Protein AF-A0A9D7DI45-F1 (afdb_monomer_lite)

Radius of gyration: 19.35 Å; chains: 1; bounding box: 46×49×45 Å

pLDDT: mean 90.55, std 10.35, range [44.25, 98.44]

Sequence (216 aa):
MSKIDKTNYAKDGTPLPPEYADAMAAFRGFAKSTLSSSIVLSAGYNPRVYAYIAQFNDFLPDARGDLRKKVILKVSDMRSALIQGKILAKKGVWVSEYRIESGLNCGGHAFATDGILLGPILQEFHDKREAMAAELFDLCNKSLEQEGKHVLVGPPAIRITVQGGIGTAEEDRFLRTCYGMDGTGWGSPFLLVPEATNVDEQTWEQLTKAKPKTTT

Secondary structure (DSSP, 8-state):
-TT--PPPB-TTSPBPPGGGSHHHHHHHHHHHSS---EEEE-SS--HHHHHHHTT-GGGS--TTS--SSEEEEEESSHHHHHHHHHHHHTTT--EEEEEEE-TTTSSSSPPSS----HHHHHHHHHHHHHHHHHHHHHHHHHHHHHTT----SS-PPPEEEEESS--SHHHHHHHHHHH--SEEE--GGGGG-TTT----HHHHHHHHH--TTS--

Foldseek 3Di:
DQPQQDFDADPVRHTDDRCPRPNNVVVVVVLPDPAQEEDEDDPADDPVNLLSCLVRCLQAADQQQDHSYAYEYEDAAPVRVLVVLLSNLLSLGHHQEYEHEWCVFAPDDNDPDPTDDPVVRLQVCLVCVVVSQVVSQVSNQVNQVVVVHHHHDPRRHYAYEYEGNDDDPVVQVCSCPVRVHPYYDYDLVCLLPVVRDVDDPVRNVVSVVDDPVRRD

Structure (mmCIF, N/CA/C/O backbone):
data_AF-A0A9D7DI45-F1
#
_entry.id   AF-A0A9D7DI45-F1
#
loop_
_atom_site.group_PDB
_atom_site.id
_atom_site.type_symbol
_atom_site.label_atom_id
_atom_site.label_alt_id
_atom_site.label_comp_id
_atom_site.label_asym_id
_atom_site.label_entity_id
_atom_site.label_seq_id
_atom_site.pdbx_PDB_ins_code
_atom_site.Cartn_x
_atom_site.Cartn_y
_atom_site.Cartn_z
_atom_site.occupancy
_atom_site.B_iso_or_equiv
_atom_site.auth_seq_id
_atom_site.auth_comp_id
_atom_site.auth_asym_id
_atom_site.auth_atom_id
_atom_site.pdbx_PDB_model_num
ATOM 1 N N . MET A 1 1 ? 1.450 10.438 2.412 1.00 66.25 1 MET A N 1
ATOM 2 C CA . MET A 1 1 ? 2.584 9.896 3.195 1.00 66.25 1 MET A CA 1
ATOM 3 C C . MET A 1 1 ? 2.152 9.753 4.639 1.00 66.25 1 MET A C 1
ATOM 5 O O . MET A 1 1 ? 1.539 10.674 5.159 1.00 66.25 1 MET A O 1
ATOM 9 N N . SER A 1 2 ? 2.438 8.623 5.278 1.00 73.12 2 SER A N 1
ATOM 10 C CA . SER A 1 2 ? 1.975 8.336 6.643 1.00 73.12 2 SER A CA 1
ATOM 11 C C . SER A 1 2 ? 2.721 9.135 7.721 1.00 73.12 2 SER A C 1
ATOM 13 O O . SER A 1 2 ? 2.158 9.382 8.777 1.00 73.12 2 SER A O 1
ATOM 15 N N . LYS A 1 3 ? 3.968 9.555 7.472 1.00 74.94 3 LYS A N 1
ATOM 16 C CA . LYS A 1 3 ? 4.861 10.175 8.473 1.00 74.94 3 LYS A CA 1
ATOM 17 C C . LYS A 1 3 ? 4.684 11.686 8.691 1.00 74.94 3 LYS A C 1
ATOM 19 O O . LYS A 1 3 ? 5.456 12.274 9.442 1.00 74.94 3 LYS A O 1
ATOM 24 N N . ILE A 1 4 ? 3.697 12.327 8.062 1.00 75.19 4 ILE A N 1
ATOM 25 C CA . ILE A 1 4 ? 3.427 13.760 8.271 1.00 75.19 4 ILE A CA 1
ATOM 26 C C . ILE A 1 4 ? 2.617 13.924 9.566 1.00 75.19 4 ILE A C 1
ATOM 28 O O . ILE A 1 4 ? 1.394 14.047 9.543 1.00 75.19 4 ILE A O 1
ATOM 32 N N . ASP A 1 5 ? 3.313 13.848 10.700 1.00 75.81 5 ASP A N 1
ATOM 33 C CA . ASP A 1 5 ? 2.730 13.792 12.049 1.00 75.81 5 ASP A CA 1
ATOM 34 C C . ASP A 1 5 ? 3.147 14.993 12.914 1.00 75.81 5 ASP A C 1
ATOM 36 O O . ASP A 1 5 ? 3.467 14.874 14.097 1.00 75.81 5 ASP A O 1
ATOM 40 N N . LYS A 1 6 ? 3.205 16.175 12.293 1.00 85.06 6 LYS A N 1
ATOM 41 C CA . LYS A 1 6 ? 3.510 17.425 12.991 1.00 85.06 6 LYS A CA 1
ATOM 42 C C . LYS A 1 6 ? 2.358 17.789 13.935 1.00 85.06 6 LYS A C 1
ATOM 44 O O . LYS A 1 6 ? 1.191 17.725 13.552 1.00 85.06 6 LYS A O 1
ATOM 49 N N . THR A 1 7 ? 2.691 18.236 15.146 1.00 88.50 7 THR A N 1
ATOM 50 C CA . THR A 1 7 ? 1.720 18.863 16.052 1.00 88.50 7 THR A CA 1
ATOM 51 C C . THR A 1 7 ? 1.237 20.182 15.458 1.00 88.50 7 THR A C 1
ATOM 53 O O . THR A 1 7 ? 2.031 21.095 15.217 1.00 88.50 7 THR A O 1
ATOM 56 N N . ASN A 1 8 ? -0.070 20.278 15.239 1.00 91.50 8 ASN A N 1
ATOM 57 C CA . ASN A 1 8 ? -0.729 21.507 14.815 1.00 91.50 8 ASN A CA 1
ATOM 58 C C . ASN A 1 8 ? -1.224 22.288 16.038 1.00 91.50 8 ASN A C 1
ATOM 60 O O . ASN A 1 8 ? -1.444 21.709 17.099 1.00 91.50 8 ASN A O 1
ATOM 64 N N . TYR A 1 9 ? -1.381 23.603 15.898 1.00 94.19 9 TYR A N 1
ATOM 65 C CA . TYR A 1 9 ? -1.726 24.508 16.997 1.00 94.19 9 TYR A CA 1
ATOM 66 C C . TYR A 1 9 ? -2.955 25.345 16.639 1.00 94.19 9 TYR A C 1
ATOM 68 O O . TYR A 1 9 ? -3.155 25.703 15.476 1.00 94.19 9 TYR A O 1
ATOM 76 N N . ALA A 1 10 ? -3.784 25.647 17.635 1.00 93.25 10 ALA A N 1
ATOM 77 C CA . ALA A 1 10 ? -4.883 26.593 17.508 1.00 93.25 10 ALA A CA 1
ATOM 78 C C . ALA A 1 10 ? -4.357 28.034 17.373 1.00 93.25 10 ALA A C 1
ATOM 80 O O . ALA A 1 10 ? -3.175 28.310 17.581 1.00 93.25 10 ALA A O 1
ATOM 81 N N . LYS A 1 11 ? -5.248 28.977 17.033 1.00 93.94 11 LYS A N 1
ATOM 82 C CA . LYS A 1 11 ? -4.890 30.399 16.866 1.00 93.94 11 LYS A CA 1
ATOM 83 C C . LYS A 1 11 ? -4.282 31.025 18.127 1.00 93.94 11 LYS A C 1
ATOM 85 O O . LYS A 1 11 ? -3.521 31.976 18.013 1.00 93.94 11 LYS A O 1
ATOM 90 N N . ASP A 1 12 ? -4.627 30.499 19.296 1.00 95.50 12 ASP A N 1
ATOM 91 C CA . ASP A 1 12 ? -4.123 30.935 20.600 1.00 95.50 12 ASP A CA 1
ATOM 92 C C . ASP A 1 12 ? -2.800 30.257 21.008 1.00 95.50 12 ASP A C 1
ATOM 94 O O . ASP A 1 12 ? -2.279 30.528 22.085 1.00 95.50 12 ASP A O 1
ATOM 98 N N . GLY A 1 13 ? -2.240 29.387 20.158 1.00 94.00 13 GLY A N 1
ATOM 99 C CA . GLY A 1 13 ? -1.003 28.657 20.433 1.00 94.00 13 GLY A CA 1
ATOM 100 C C . GLY A 1 13 ? -1.185 27.357 21.221 1.00 94.00 13 GLY A C 1
ATOM 101 O O . GLY A 1 13 ? -0.190 26.708 21.541 1.00 94.00 13 GLY A O 1
ATOM 102 N N . THR A 1 14 ? -2.417 26.929 21.506 1.00 96.06 14 THR A N 1
ATOM 103 C CA . THR A 1 14 ? -2.681 25.646 22.176 1.00 96.06 14 THR A CA 1
ATOM 104 C C . THR A 1 14 ? -2.405 24.475 21.225 1.00 96.06 14 THR A C 1
ATOM 106 O O . THR A 1 14 ? -2.901 24.493 20.093 1.00 96.06 14 THR A O 1
ATOM 109 N N . PRO A 1 15 ? -1.643 23.439 21.632 1.00 94.25 15 PRO A N 1
ATOM 110 C CA . PRO A 1 15 ? -1.444 22.255 20.802 1.00 94.25 15 PRO A CA 1
ATOM 111 C C . PRO A 1 15 ? -2.776 21.536 20.576 1.00 94.25 15 PRO A C 1
ATOM 113 O O . PRO A 1 15 ? -3.507 21.232 21.520 1.00 94.25 15 PRO A O 1
ATOM 116 N N . LEU A 1 16 ? -3.090 21.256 19.314 1.00 93.06 16 LEU A N 1
ATOM 117 C CA . LEU A 1 16 ? -4.286 20.516 18.946 1.00 93.06 16 LEU A CA 1
ATOM 118 C C . LEU A 1 16 ? -4.114 19.019 19.238 1.00 93.06 16 LEU A C 1
ATOM 120 O O . LEU A 1 16 ? -2.993 18.497 19.209 1.00 93.06 16 LEU A O 1
ATOM 124 N N . PRO A 1 17 ? -5.229 18.303 19.463 1.00 91.00 17 PRO A N 1
ATOM 125 C CA . PRO A 1 17 ? -5.211 16.858 19.611 1.00 91.00 17 PRO A CA 1
ATOM 126 C C . PRO A 1 17 ? -4.552 16.115 18.425 1.00 91.00 17 PRO A C 1
ATOM 128 O O . PRO A 1 17 ? -4.539 16.622 17.298 1.00 91.00 17 PRO A O 1
ATOM 131 N N . PRO A 1 18 ? -4.046 14.886 18.652 1.00 87.19 18 PRO A N 1
ATOM 132 C CA . PRO A 1 18 ? -3.391 14.033 17.651 1.00 87.19 18 PRO A CA 1
ATOM 133 C C . PRO A 1 18 ? -4.087 13.950 16.289 1.00 87.19 18 PRO A C 1
ATOM 135 O O . PRO A 1 18 ? -3.443 13.926 15.243 1.00 87.19 18 PRO A O 1
ATOM 138 N N . GLU A 1 19 ? -5.414 13.891 16.288 1.00 87.25 19 GLU A N 1
ATOM 139 C CA . GLU A 1 19 ? -6.236 13.740 15.096 1.00 87.25 19 GLU A CA 1
ATOM 140 C C . GLU A 1 19 ? -6.212 14.969 14.172 1.00 87.25 19 GLU A C 1
ATOM 142 O O . GLU A 1 19 ? -6.661 14.883 13.026 1.00 87.25 19 GLU A O 1
ATOM 147 N N . TYR A 1 20 ? -5.687 16.104 14.634 1.00 91.12 20 TYR A N 1
ATOM 148 C CA . TYR A 1 20 ? -5.495 17.307 13.825 1.00 91.12 20 TYR A CA 1
ATOM 149 C C . TYR A 1 20 ? -4.129 17.368 13.142 1.00 91.12 20 TYR A C 1
ATOM 151 O O . TYR A 1 20 ? -3.913 18.295 12.366 1.00 91.12 20 TYR A O 1
ATOM 159 N N . ALA A 1 21 ? -3.231 16.404 13.373 1.00 90.88 21 ALA A N 1
ATOM 160 C CA . ALA A 1 21 ? -2.018 16.261 12.568 1.00 90.88 21 ALA A CA 1
ATOM 161 C C . ALA A 1 21 ? -2.374 15.975 11.098 1.00 90.88 21 ALA A C 1
ATOM 163 O O . ALA A 1 21 ? -3.363 15.292 10.816 1.00 90.88 21 ALA A O 1
ATOM 164 N N . ASP A 1 22 ? -1.568 16.461 10.154 1.00 90.06 22 ASP A N 1
ATOM 165 C CA . ASP A 1 22 ? -1.930 16.493 8.728 1.00 90.06 22 ASP A CA 1
ATOM 166 C C . ASP A 1 22 ? -2.270 15.109 8.155 1.00 90.06 22 ASP A C 1
ATOM 168 O O . ASP A 1 22 ? -3.294 14.947 7.488 1.00 90.06 22 ASP A O 1
ATOM 172 N N . ALA A 1 23 ? -1.464 14.080 8.455 1.00 89.94 23 ALA A N 1
ATOM 173 C CA . ALA A 1 23 ? -1.738 12.716 8.000 1.00 89.94 23 ALA A CA 1
ATOM 174 C C . ALA A 1 23 ? -3.068 12.172 8.554 1.00 89.94 23 ALA A C 1
ATOM 176 O O . ALA A 1 23 ? -3.821 11.512 7.836 1.00 89.94 23 ALA A O 1
ATOM 177 N N . MET A 1 24 ? -3.375 12.474 9.816 1.00 91.88 24 MET A N 1
ATOM 178 C CA . MET A 1 24 ? -4.590 12.024 10.500 1.00 91.88 24 MET A CA 1
ATOM 179 C C . MET A 1 24 ? -5.825 12.772 9.992 1.00 91.88 24 MET A C 1
ATOM 181 O O . MET A 1 24 ? -6.874 12.165 9.766 1.00 91.88 24 MET A O 1
ATOM 185 N N . ALA A 1 25 ? -5.699 14.080 9.764 1.00 92.44 25 ALA A N 1
ATOM 186 C CA . ALA A 1 25 ? -6.756 14.918 9.219 1.00 92.44 25 ALA A CA 1
ATOM 187 C C . ALA A 1 25 ? -7.101 14.524 7.776 1.00 92.44 25 ALA A C 1
ATOM 189 O O . ALA A 1 25 ? -8.278 14.322 7.464 1.00 92.44 25 ALA A O 1
ATOM 190 N N . ALA A 1 26 ? -6.090 14.327 6.923 1.00 92.31 26 ALA A N 1
ATOM 191 C CA . ALA A 1 26 ? -6.275 13.850 5.554 1.00 92.31 26 ALA A CA 1
ATOM 192 C C . ALA A 1 26 ? -6.919 12.455 5.523 1.00 92.31 26 ALA A C 1
ATOM 194 O O . ALA A 1 26 ? -7.892 12.235 4.795 1.00 92.31 26 ALA A O 1
ATOM 195 N N . PHE A 1 27 ? -6.438 11.530 6.364 1.00 94.56 27 PHE A N 1
ATOM 196 C CA . PHE A 1 27 ? -7.033 10.202 6.502 1.00 94.56 27 PHE A CA 1
ATOM 197 C C . PHE A 1 27 ? -8.507 10.279 6.921 1.00 94.56 27 PHE A C 1
ATOM 199 O O . PHE A 1 27 ? -9.353 9.657 6.283 1.00 94.56 27 PHE A O 1
ATOM 206 N N . ARG A 1 28 ? -8.841 11.079 7.943 1.00 95.25 28 ARG A N 1
ATOM 207 C CA . ARG A 1 28 ? -10.228 11.265 8.401 1.00 95.25 28 ARG A CA 1
ATOM 208 C C . ARG A 1 28 ? -11.126 11.801 7.289 1.00 95.25 28 ARG A C 1
ATOM 210 O O . ARG A 1 28 ? -12.263 11.348 7.179 1.00 95.25 28 ARG A O 1
ATOM 217 N N . GLY A 1 29 ? -10.639 12.746 6.484 1.00 95.81 29 GLY A N 1
ATOM 218 C CA . GLY A 1 29 ? -11.374 13.264 5.327 1.00 95.81 29 GLY A CA 1
ATOM 219 C C . GLY A 1 29 ? -11.756 12.148 4.352 1.00 95.81 29 GLY A C 1
ATOM 220 O O . GLY A 1 29 ? -12.925 12.008 3.995 1.00 95.81 29 GLY A O 1
ATOM 221 N N . PHE A 1 30 ? -10.800 11.285 3.997 1.00 96.69 30 PHE A N 1
ATOM 222 C CA . PHE A 1 30 ? -11.071 10.108 3.169 1.00 96.69 30 PHE A CA 1
ATOM 223 C C . PHE A 1 30 ? -12.020 9.111 3.853 1.00 96.69 30 PHE A C 1
ATOM 225 O O . PHE A 1 30 ? -12.980 8.648 3.228 1.00 96.69 30 PHE A O 1
ATOM 232 N N . ALA A 1 31 ? -11.785 8.808 5.131 1.00 96.38 31 ALA A N 1
ATOM 233 C CA . ALA A 1 31 ? -12.570 7.852 5.905 1.00 96.38 31 ALA A CA 1
ATOM 234 C C . ALA A 1 31 ? -14.044 8.267 6.021 1.00 96.38 31 ALA A C 1
ATOM 236 O O . ALA A 1 31 ? -14.922 7.423 5.898 1.00 96.38 31 ALA A O 1
ATOM 237 N N . LYS A 1 32 ? -14.319 9.568 6.185 1.00 96.44 32 LYS A N 1
ATOM 238 C CA . LYS A 1 32 ? -15.678 10.129 6.276 1.00 96.44 32 LYS A CA 1
ATOM 239 C C . LYS A 1 32 ? -16.320 10.455 4.922 1.00 96.44 32 LYS A C 1
ATOM 241 O O . LYS A 1 32 ? -17.477 10.862 4.886 1.00 96.44 32 LYS A O 1
ATOM 246 N N . SER A 1 33 ? -15.593 10.311 3.814 1.00 97.06 33 SER A N 1
ATOM 247 C CA . SER A 1 33 ? -16.154 10.539 2.476 1.00 97.06 33 SER A CA 1
ATOM 248 C C . SER A 1 33 ? -17.127 9.427 2.068 1.00 97.06 33 SER A C 1
ATOM 250 O O . SER A 1 33 ? -17.039 8.296 2.545 1.00 97.06 33 SER A O 1
ATOM 252 N N . THR A 1 34 ? -18.000 9.704 1.101 1.00 96.25 34 THR A N 1
ATOM 253 C CA . THR A 1 34 ? -18.963 8.724 0.569 1.00 96.25 34 THR A CA 1
ATOM 254 C C . THR A 1 34 ? -18.343 7.676 -0.363 1.00 96.25 34 THR A C 1
ATOM 256 O O . THR A 1 34 ? -19.008 6.692 -0.688 1.00 96.25 34 THR A O 1
ATOM 259 N N . LEU A 1 35 ? -17.075 7.851 -0.760 1.00 95.38 35 LEU A N 1
ATOM 260 C CA . LEU A 1 35 ? -16.366 6.990 -1.714 1.00 95.38 35 LEU A CA 1
ATOM 261 C C . LEU A 1 35 ? -16.303 5.528 -1.249 1.00 95.38 35 LEU A C 1
ATOM 263 O O . LEU A 1 35 ? -15.983 5.266 -0.095 1.00 95.38 35 LEU A O 1
ATOM 267 N N . SER A 1 36 ? -16.489 4.569 -2.151 1.00 96.75 36 SER A N 1
ATOM 268 C CA . SER A 1 36 ? -16.078 3.176 -1.928 1.00 96.75 36 SER A CA 1
ATOM 269 C C . SER A 1 36 ? -14.765 2.968 -2.673 1.00 96.75 36 SER A C 1
ATOM 271 O O . SER A 1 36 ? -14.761 2.841 -3.893 1.00 96.75 36 SER A O 1
ATOM 273 N N . SER A 1 37 ? -13.638 3.080 -1.974 1.00 96.62 37 SER A N 1
ATOM 274 C CA . SER A 1 37 ? -12.323 3.163 -2.618 1.00 96.62 37 SER A CA 1
ATOM 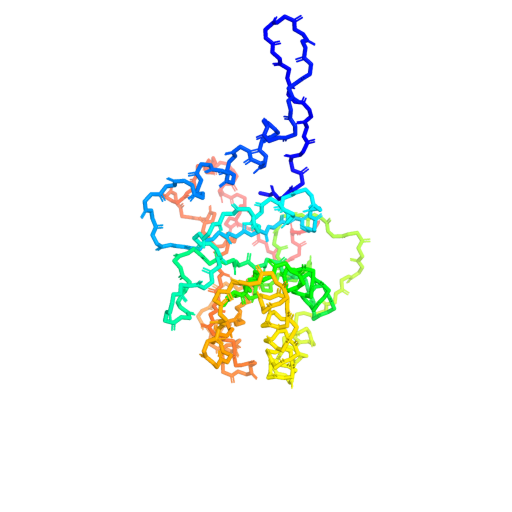275 C C . SER A 1 37 ? -11.200 2.732 -1.674 1.00 96.62 37 SER A C 1
ATOM 277 O O . SER A 1 37 ? -11.432 2.387 -0.513 1.00 96.62 37 SER A O 1
ATOM 279 N N . SER A 1 38 ? -9.974 2.768 -2.177 1.00 96.94 38 SER A N 1
ATOM 280 C CA . SER A 1 38 ? -8.769 2.402 -1.451 1.00 96.94 38 SER A CA 1
ATOM 281 C C . SER A 1 38 ? -7.944 3.622 -1.052 1.00 96.94 38 SER A C 1
ATOM 283 O O . SER A 1 38 ? -7.860 4.595 -1.799 1.00 96.94 38 SER A O 1
ATOM 285 N N . ILE A 1 39 ? -7.258 3.537 0.086 1.00 96.88 39 ILE A N 1
ATOM 286 C CA . ILE A 1 39 ? -6.221 4.491 0.488 1.00 96.88 39 ILE A CA 1
ATOM 287 C C . ILE A 1 39 ? -4.840 3.850 0.407 1.00 96.88 39 ILE A C 1
ATOM 289 O O . ILE A 1 39 ? -4.643 2.715 0.837 1.00 96.88 39 ILE A O 1
ATOM 293 N N . VAL A 1 40 ? -3.875 4.596 -0.129 1.00 96.31 40 VAL A N 1
ATOM 294 C CA . VAL A 1 40 ? -2.481 4.162 -0.235 1.00 96.31 40 VAL A CA 1
ATOM 295 C C . VAL A 1 40 ? -1.679 4.732 0.931 1.00 96.31 40 VAL A C 1
ATOM 297 O O . VAL A 1 40 ? -1.501 5.947 1.042 1.00 96.31 40 VAL A O 1
ATOM 300 N N . LEU A 1 41 ? -1.162 3.854 1.789 1.00 94.75 41 LEU A N 1
ATOM 301 C CA . LEU A 1 41 ? -0.248 4.214 2.870 1.00 94.75 41 LEU A CA 1
ATOM 302 C C . LEU A 1 41 ? 1.193 4.005 2.398 1.00 94.75 41 LEU A C 1
ATOM 304 O O . LEU A 1 41 ? 1.587 2.908 2.009 1.00 94.75 41 LEU A O 1
ATOM 308 N N . SER A 1 42 ? 1.973 5.082 2.417 1.00 89.69 42 SER A N 1
ATOM 309 C CA . SER A 1 42 ? 3.351 5.130 1.921 1.00 89.69 42 SER A CA 1
ATOM 310 C C . SER A 1 42 ? 4.281 5.843 2.898 1.00 89.69 42 SER A C 1
ATOM 312 O O . SER A 1 42 ? 3.812 6.510 3.822 1.00 89.69 42 SER A O 1
ATOM 314 N N . ALA A 1 43 ? 5.592 5.754 2.645 1.00 82.50 43 ALA A N 1
ATOM 315 C CA . ALA A 1 43 ? 6.664 6.300 3.485 1.00 82.50 43 ALA A CA 1
ATOM 316 C C . ALA A 1 43 ? 6.826 5.598 4.851 1.00 82.50 43 ALA A C 1
ATOM 318 O O . ALA A 1 43 ? 7.401 6.160 5.782 1.00 82.50 43 ALA A O 1
ATOM 319 N N . GLY A 1 44 ? 6.385 4.340 4.950 1.00 80.38 44 GLY A N 1
ATOM 320 C CA . GLY A 1 44 ? 6.594 3.464 6.103 1.00 80.38 44 GLY A CA 1
ATOM 321 C C . GLY A 1 44 ? 5.470 3.491 7.140 1.00 80.38 44 GLY A C 1
ATOM 322 O O . GLY A 1 44 ? 4.416 4.101 6.955 1.00 80.38 44 GLY A O 1
ATOM 323 N N . TYR A 1 45 ? 5.710 2.798 8.248 1.00 86.19 45 TYR A N 1
ATOM 324 C CA . TYR A 1 45 ? 4.755 2.638 9.340 1.00 86.19 45 TYR A CA 1
ATOM 325 C C . TYR A 1 45 ? 4.582 3.934 10.152 1.00 86.19 45 TYR A C 1
ATOM 327 O O . TYR A 1 45 ? 5.565 4.551 10.561 1.00 86.19 45 TYR A O 1
ATOM 335 N N . ASN A 1 46 ? 3.325 4.311 10.416 1.00 90.00 46 ASN A N 1
ATOM 336 C CA . ASN A 1 46 ? 2.954 5.311 11.421 1.00 90.00 46 ASN A CA 1
ATOM 337 C C . ASN A 1 46 ? 1.982 4.664 12.436 1.00 90.00 46 ASN A C 1
ATOM 339 O O . ASN A 1 46 ? 0.831 4.397 12.070 1.00 90.00 46 ASN A O 1
ATOM 343 N N . PRO A 1 47 ? 2.399 4.449 13.702 1.00 90.00 47 PRO A N 1
ATOM 344 C CA . PRO A 1 47 ? 1.560 3.837 14.733 1.00 90.00 47 PRO A CA 1
ATOM 345 C C . PRO A 1 47 ? 0.220 4.533 14.968 1.00 90.00 47 PRO A C 1
ATOM 347 O O . PRO A 1 47 ? -0.792 3.860 15.169 1.00 90.00 47 PRO A O 1
ATOM 350 N N . ARG A 1 48 ? 0.194 5.871 14.933 1.00 90.56 48 ARG A N 1
ATOM 351 C CA . ARG A 1 48 ? -1.009 6.665 15.215 1.00 90.56 48 ARG A CA 1
ATOM 352 C C . ARG A 1 48 ? -2.027 6.509 14.101 1.00 90.56 48 ARG A C 1
ATOM 354 O O . ARG A 1 48 ? -3.175 6.191 14.384 1.00 90.56 48 ARG A O 1
ATOM 361 N N . VAL A 1 49 ? -1.590 6.630 12.845 1.00 91.81 49 VAL A N 1
ATOM 362 C CA . VAL A 1 49 ? -2.460 6.412 11.678 1.00 91.81 49 VAL A CA 1
ATOM 363 C C . VAL A 1 49 ? -3.019 4.991 11.697 1.00 91.81 49 VAL A C 1
ATOM 365 O O . VAL A 1 49 ? -4.217 4.805 11.535 1.00 91.81 49 VAL A O 1
ATOM 368 N N . TYR A 1 50 ? -2.185 3.986 11.970 1.00 94.50 50 TYR A N 1
ATOM 369 C CA . TYR A 1 50 ? -2.620 2.586 11.985 1.00 94.50 50 TYR A CA 1
ATOM 370 C C . TYR A 1 50 ? -3.635 2.299 13.096 1.00 94.50 50 TYR A C 1
ATOM 372 O O . TYR A 1 50 ? -4.608 1.583 12.872 1.00 94.50 50 TYR A O 1
ATOM 380 N N . ALA A 1 51 ? -3.434 2.860 14.292 1.00 92.75 51 ALA A N 1
ATOM 381 C CA . ALA A 1 51 ? -4.417 2.776 15.368 1.00 92.75 51 ALA A CA 1
ATOM 382 C C . ALA A 1 51 ? -5.721 3.506 15.015 1.00 92.75 51 ALA A C 1
ATOM 384 O O . ALA A 1 51 ? -6.797 3.053 15.394 1.00 92.75 51 ALA A O 1
ATOM 385 N N . TYR A 1 52 ? -5.627 4.604 14.268 1.00 94.44 52 TYR A N 1
ATOM 386 C CA . TYR A 1 52 ? -6.773 5.416 13.890 1.00 94.44 52 TYR A CA 1
ATOM 387 C C . TYR A 1 52 ? -7.657 4.758 12.834 1.00 94.44 52 TYR A C 1
ATOM 389 O O . TYR A 1 52 ? -8.872 4.866 12.940 1.00 94.44 52 TYR A O 1
ATOM 397 N N . ILE A 1 53 ? -7.083 4.028 11.866 1.00 95.69 53 ILE A N 1
ATOM 398 C CA . ILE A 1 53 ? -7.851 3.315 10.824 1.00 95.69 53 ILE A CA 1
ATOM 399 C C . ILE A 1 53 ? -8.922 2.412 11.446 1.00 95.69 53 ILE A C 1
ATOM 401 O O . ILE A 1 53 ? -10.076 2.448 11.030 1.00 95.69 53 ILE A O 1
ATOM 405 N N . ALA A 1 54 ? -8.555 1.658 12.483 1.00 92.38 54 ALA A N 1
ATOM 406 C CA . ALA A 1 54 ? -9.435 0.692 13.139 1.00 92.38 54 ALA A CA 1
ATOM 407 C C . ALA A 1 54 ? -10.618 1.321 13.904 1.00 92.38 54 ALA A C 1
ATOM 409 O O . ALA A 1 54 ? -11.518 0.601 14.333 1.00 92.38 54 ALA A O 1
ATOM 410 N N . GLN A 1 55 ? -10.633 2.649 14.074 1.00 94.81 55 GLN A N 1
ATOM 411 C CA . GLN A 1 55 ? -11.751 3.383 14.677 1.00 94.81 55 GLN A CA 1
ATOM 412 C C . GLN A 1 55 ? -12.887 3.666 13.680 1.00 94.81 55 GLN A C 1
ATOM 414 O O . GLN A 1 55 ? -13.944 4.150 14.080 1.00 94.81 55 GLN A O 1
ATOM 419 N N . PHE A 1 56 ? -12.683 3.401 12.386 1.00 96.19 56 PHE A N 1
ATOM 420 C CA . PHE A 1 56 ? -13.665 3.663 11.337 1.00 96.19 56 PHE A CA 1
ATOM 421 C C . PHE A 1 56 ? -14.254 2.351 10.817 1.00 96.19 56 PHE A C 1
ATOM 423 O O . PHE A 1 56 ? -13.564 1.578 10.155 1.00 96.19 56 PHE A O 1
ATOM 430 N N . ASN A 1 57 ? -15.551 2.141 11.057 1.00 95.69 57 ASN A N 1
ATOM 431 C CA . ASN A 1 57 ? -16.254 0.907 10.682 1.00 95.69 57 ASN A CA 1
ATOM 432 C C . ASN A 1 57 ? -16.169 0.578 9.187 1.00 95.69 57 ASN A C 1
ATOM 434 O O . ASN A 1 57 ? -16.134 -0.588 8.830 1.00 95.69 57 ASN A O 1
ATOM 438 N N . ASP A 1 58 ? -16.065 1.585 8.320 1.00 96.50 58 ASP A N 1
ATOM 439 C CA . ASP A 1 58 ? -15.966 1.387 6.871 1.00 96.50 58 ASP A CA 1
ATOM 440 C C . ASP A 1 58 ? -14.671 0.665 6.419 1.00 96.50 58 ASP A C 1
ATOM 442 O O . ASP A 1 58 ? -14.586 0.240 5.265 1.00 96.50 58 ASP A O 1
ATOM 446 N N . PHE A 1 59 ? -13.662 0.540 7.295 1.00 97.31 59 PHE A N 1
ATOM 447 C CA . PHE A 1 59 ? -12.431 -0.239 7.070 1.00 97.31 59 PHE A CA 1
ATOM 448 C C . PHE A 1 59 ? -12.470 -1.643 7.688 1.00 97.31 59 PHE A C 1
ATOM 450 O O . PHE A 1 59 ? -11.492 -2.387 7.591 1.00 97.31 59 PHE A O 1
ATOM 457 N N . LEU A 1 60 ? -13.571 -1.982 8.349 1.00 97.00 60 LEU A N 1
ATOM 458 C CA . LEU A 1 60 ? -13.841 -3.284 8.939 1.00 97.00 60 LEU A CA 1
ATOM 459 C C . LEU A 1 60 ? -14.890 -3.990 8.066 1.00 97.00 60 LEU A C 1
ATOM 461 O O . LEU A 1 60 ? -15.638 -3.311 7.355 1.00 97.00 60 LEU A O 1
ATOM 465 N N . PRO A 1 61 ? -14.944 -5.330 8.068 1.00 96.56 61 PRO A N 1
ATOM 466 C CA . PRO A 1 61 ? -15.962 -6.040 7.306 1.00 96.56 61 PRO A CA 1
ATOM 467 C C . PRO A 1 61 ? -17.377 -5.704 7.790 1.00 96.56 61 PRO A C 1
ATOM 469 O O . PRO A 1 61 ? -17.623 -5.544 8.989 1.00 96.56 61 PRO A O 1
ATOM 472 N N . ASP A 1 62 ? -18.312 -5.622 6.846 1.00 94.69 62 ASP A N 1
ATOM 473 C CA . ASP A 1 62 ? -19.744 -5.568 7.136 1.00 94.69 62 ASP A CA 1
ATOM 474 C C . ASP A 1 62 ? -20.307 -6.970 7.459 1.00 94.69 62 ASP A C 1
ATOM 476 O O . ASP A 1 62 ? -19.581 -7.963 7.519 1.00 94.69 62 ASP A O 1
ATOM 480 N N . ALA A 1 63 ? -21.624 -7.074 7.657 1.00 93.50 63 ALA A N 1
ATOM 481 C CA . ALA A 1 63 ? -22.293 -8.343 7.960 1.00 93.50 63 ALA A CA 1
ATOM 482 C C . ALA A 1 63 ? -22.141 -9.428 6.871 1.00 93.50 63 ALA A C 1
ATOM 484 O O . ALA A 1 63 ? -22.434 -10.593 7.132 1.00 93.50 63 ALA A O 1
ATOM 485 N N . ARG A 1 64 ? -21.707 -9.063 5.659 1.00 91.25 64 ARG A N 1
ATOM 486 C CA . ARG A 1 64 ? -21.420 -9.982 4.547 1.00 91.25 64 ARG A CA 1
ATOM 487 C C . ARG A 1 64 ? -19.926 -10.285 4.412 1.00 91.25 64 ARG A C 1
ATOM 489 O O . ARG A 1 64 ? -19.554 -11.078 3.553 1.00 91.25 64 ARG A O 1
ATOM 496 N N . GLY A 1 65 ? -19.078 -9.682 5.246 1.00 89.88 65 GLY A N 1
ATOM 497 C CA . GLY A 1 65 ? -17.625 -9.777 5.140 1.00 89.88 65 GLY A CA 1
ATOM 498 C C . GLY A 1 65 ? -17.008 -8.772 4.162 1.00 89.88 65 GLY A C 1
ATOM 499 O O . GLY A 1 65 ? -15.810 -8.862 3.889 1.00 89.88 65 GLY A O 1
ATOM 500 N N . ASP A 1 66 ? -17.789 -7.824 3.630 1.00 91.56 66 ASP A N 1
ATOM 501 C CA . ASP A 1 66 ? -17.336 -6.891 2.597 1.00 91.56 66 ASP A CA 1
ATOM 502 C C . ASP A 1 66 ? -16.646 -5.655 3.189 1.00 91.56 66 ASP A C 1
ATOM 504 O O . ASP A 1 66 ? -17.041 -5.125 4.226 1.00 91.56 66 ASP A O 1
ATOM 508 N N . LEU A 1 67 ? -15.639 -5.141 2.474 1.00 94.31 67 LEU A N 1
ATOM 509 C CA . LEU A 1 67 ? -14.890 -3.935 2.845 1.00 94.31 67 LEU A CA 1
ATOM 510 C C . LEU A 1 67 ? -15.259 -2.762 1.938 1.00 94.31 67 LEU A C 1
ATOM 512 O O . LEU A 1 67 ? -14.933 -2.760 0.743 1.00 94.31 67 LEU A O 1
ATOM 516 N N . ARG A 1 68 ? -15.866 -1.720 2.514 1.00 96.00 68 ARG A N 1
ATOM 517 C CA . ARG A 1 68 ? -16.206 -0.488 1.785 1.00 96.00 68 ARG A CA 1
ATOM 518 C C . ARG A 1 68 ? -14.968 0.352 1.470 1.00 96.00 68 ARG A C 1
ATOM 520 O O . ARG A 1 68 ? -14.824 0.858 0.351 1.00 96.00 68 ARG A O 1
ATOM 527 N N . LYS A 1 69 ? -14.082 0.517 2.455 1.00 97.81 69 LYS A N 1
ATOM 528 C CA . LYS A 1 69 ? -12.800 1.217 2.331 1.00 97.81 69 LYS A CA 1
ATOM 529 C C . LYS A 1 69 ? -11.675 0.205 2.455 1.00 97.81 69 LYS A C 1
ATOM 531 O O . LYS A 1 69 ? -11.652 -0.609 3.371 1.00 97.81 69 LYS A O 1
ATOM 536 N N . LYS A 1 70 ? -10.727 0.268 1.528 1.00 97.75 70 LYS A N 1
ATOM 537 C CA . LYS A 1 70 ? -9.630 -0.701 1.432 1.00 97.75 70 LYS A CA 1
ATOM 538 C C . LYS A 1 70 ? -8.289 -0.042 1.729 1.00 97.75 70 LYS A C 1
ATOM 540 O O . LYS A 1 70 ? -8.090 1.139 1.446 1.00 97.75 70 LYS A O 1
ATOM 545 N N . VAL A 1 71 ? -7.353 -0.812 2.273 1.00 97.94 71 VAL A N 1
ATOM 546 C CA . VAL A 1 71 ? -5.980 -0.356 2.524 1.00 97.94 71 VAL A CA 1
ATOM 547 C C . VAL A 1 71 ? -5.038 -0.947 1.482 1.00 97.94 71 VAL A C 1
ATOM 549 O O . VAL A 1 71 ? -5.061 -2.152 1.229 1.00 97.94 71 VAL A O 1
ATOM 552 N N . ILE A 1 72 ? -4.200 -0.089 0.903 1.00 98.19 72 ILE A N 1
ATOM 553 C CA . ILE A 1 72 ? -3.066 -0.448 0.051 1.00 98.19 72 ILE A CA 1
ATOM 554 C C . ILE A 1 72 ? -1.794 -0.062 0.803 1.00 98.19 72 ILE A C 1
ATOM 556 O O . ILE A 1 72 ? -1.624 1.104 1.172 1.00 98.19 72 ILE A O 1
ATOM 560 N N . LEU A 1 73 ? -0.891 -1.015 1.014 1.00 97.12 73 LEU A N 1
ATOM 561 C CA . LEU A 1 73 ? 0.411 -0.756 1.623 1.00 97.12 73 LEU A CA 1
ATOM 562 C C . LEU A 1 73 ? 1.489 -0.667 0.551 1.00 97.12 73 LEU A C 1
ATOM 564 O O . LEU A 1 73 ? 1.705 -1.631 -0.181 1.00 97.12 73 LEU A O 1
ATOM 568 N N . LYS A 1 74 ? 2.204 0.463 0.491 1.00 95.00 74 LYS A N 1
ATOM 569 C CA . LYS A 1 74 ? 3.458 0.533 -0.268 1.00 95.00 74 LYS A CA 1
ATOM 570 C C . LYS A 1 74 ? 4.589 -0.056 0.564 1.00 95.00 74 LYS A C 1
ATOM 572 O O . LYS A 1 74 ? 4.815 0.383 1.695 1.00 95.00 74 LYS A O 1
ATOM 577 N N . VAL A 1 75 ? 5.277 -1.043 0.010 1.00 93.44 75 VAL A N 1
ATOM 578 C CA . VAL A 1 75 ? 6.259 -1.878 0.716 1.00 93.44 75 VAL A CA 1
ATOM 579 C C . VAL A 1 75 ? 7.505 -2.065 -0.136 1.00 93.44 75 VAL A C 1
ATOM 581 O O . VAL A 1 75 ? 7.422 -2.034 -1.359 1.00 93.44 75 VAL A O 1
ATOM 584 N N . SER A 1 76 ? 8.654 -2.256 0.507 1.00 90.88 76 SER A N 1
ATOM 585 C CA . SER A 1 76 ? 9.929 -2.480 -0.186 1.00 90.88 76 SER A CA 1
ATOM 586 C C . SER A 1 76 ? 10.250 -3.958 -0.381 1.00 90.88 76 SER A C 1
ATOM 588 O O . SER A 1 76 ? 10.990 -4.311 -1.289 1.00 90.88 76 SER A O 1
ATOM 590 N N . ASP A 1 77 ? 9.718 -4.820 0.485 1.00 92.12 77 ASP A N 1
ATOM 591 C CA . ASP A 1 77 ? 10.085 -6.231 0.581 1.00 92.12 77 ASP A CA 1
ATOM 592 C C . ASP A 1 77 ? 9.016 -7.033 1.348 1.00 92.12 77 ASP A C 1
ATOM 594 O O . ASP A 1 77 ? 8.108 -6.472 1.974 1.00 92.12 77 ASP A O 1
ATOM 598 N N . MET A 1 78 ? 9.135 -8.363 1.319 1.00 93.88 78 MET A N 1
ATOM 599 C CA . MET A 1 78 ? 8.212 -9.274 2.003 1.00 93.88 78 MET A CA 1
ATOM 600 C C . MET A 1 78 ? 8.192 -9.056 3.521 1.00 93.88 78 MET A C 1
ATOM 602 O O . MET A 1 78 ? 7.143 -9.126 4.161 1.00 93.88 78 MET A O 1
ATOM 606 N N . ARG A 1 79 ? 9.346 -8.757 4.127 1.00 93.00 79 ARG A N 1
ATOM 607 C CA . ARG A 1 79 ? 9.454 -8.567 5.579 1.00 93.00 79 ARG A CA 1
ATOM 608 C C . ARG A 1 79 ? 8.630 -7.364 6.043 1.00 93.00 79 ARG A C 1
ATOM 610 O O . ARG A 1 79 ? 7.862 -7.473 6.998 1.00 93.00 79 ARG A O 1
ATOM 617 N N . SER A 1 80 ? 8.788 -6.221 5.385 1.00 92.31 80 SER A N 1
ATOM 618 C CA . SER A 1 80 ? 8.063 -4.981 5.673 1.00 92.31 80 SER A CA 1
ATOM 619 C C . SER A 1 80 ? 6.569 -5.116 5.386 1.00 92.31 80 SER A C 1
ATOM 621 O O . SER A 1 80 ? 5.767 -4.566 6.148 1.00 92.31 80 SER A O 1
ATOM 623 N N . ALA A 1 81 ? 6.189 -5.880 4.357 1.00 96.00 81 ALA A N 1
ATOM 624 C CA . ALA A 1 81 ? 4.802 -6.242 4.087 1.00 96.00 81 ALA A CA 1
ATOM 625 C C . ALA A 1 81 ? 4.197 -7.068 5.219 1.00 96.00 81 ALA A C 1
ATOM 627 O O . ALA A 1 81 ? 3.189 -6.659 5.794 1.00 96.00 81 ALA A O 1
ATOM 628 N N . LEU A 1 82 ? 4.843 -8.167 5.608 1.00 97.38 82 LEU A N 1
ATOM 629 C CA . LEU A 1 82 ? 4.318 -9.067 6.627 1.00 97.38 82 LEU A CA 1
ATOM 630 C C . LEU A 1 82 ? 4.227 -8.395 8.003 1.00 97.38 82 LEU A C 1
ATOM 632 O O . LEU A 1 82 ? 3.234 -8.561 8.708 1.00 97.38 82 LEU A O 1
ATOM 636 N N . ILE A 1 83 ? 5.229 -7.596 8.387 1.00 96.94 83 ILE A N 1
ATOM 637 C CA . ILE A 1 83 ? 5.210 -6.855 9.658 1.00 96.94 83 ILE A CA 1
ATOM 638 C C . ILE A 1 83 ? 4.037 -5.869 9.690 1.00 96.94 83 ILE A C 1
ATOM 640 O O . ILE A 1 83 ? 3.256 -5.881 10.642 1.00 96.94 83 ILE A O 1
ATOM 644 N N . GLN A 1 84 ? 3.890 -5.025 8.666 1.00 97.44 84 GLN A N 1
ATOM 645 C CA . GLN A 1 84 ? 2.821 -4.021 8.633 1.00 97.44 84 GLN A CA 1
ATOM 646 C C . GLN A 1 84 ? 1.438 -4.663 8.483 1.00 97.44 84 GLN A C 1
ATOM 648 O O . GLN A 1 84 ? 0.502 -4.250 9.171 1.00 97.44 84 GLN A O 1
ATOM 653 N N . GLY A 1 85 ? 1.327 -5.712 7.665 1.00 97.81 85 GLY A N 1
ATOM 654 C CA . GLY A 1 85 ? 0.123 -6.526 7.530 1.00 97.81 85 GLY A CA 1
ATOM 655 C C . GLY A 1 85 ? -0.322 -7.094 8.874 1.00 97.81 85 GLY A C 1
ATOM 656 O O . GLY A 1 85 ? -1.471 -6.908 9.262 1.00 97.81 85 GLY A O 1
ATOM 657 N N . LYS A 1 86 ? 0.596 -7.684 9.653 1.00 98.31 86 LYS A N 1
ATOM 658 C CA . LYS A 1 86 ? 0.294 -8.213 10.995 1.00 98.31 86 LYS A CA 1
ATOM 659 C C . LYS A 1 86 ? -0.163 -7.133 11.971 1.00 98.31 86 LYS A C 1
ATOM 661 O O . LYS A 1 86 ? -1.023 -7.401 12.807 1.00 98.31 86 LYS A O 1
ATOM 666 N N . ILE A 1 87 ? 0.403 -5.927 11.896 1.00 97.81 87 ILE A N 1
ATOM 667 C CA . ILE A 1 87 ? -0.008 -4.807 12.757 1.00 97.81 87 ILE A CA 1
ATOM 668 C C . ILE A 1 87 ? -1.457 -4.399 12.462 1.00 97.81 87 ILE A C 1
ATOM 670 O O . ILE A 1 87 ? -2.202 -4.141 13.405 1.00 97.81 87 ILE A O 1
ATOM 674 N N . LEU A 1 88 ? -1.856 -4.336 11.188 1.00 98.00 88 LEU A N 1
ATOM 675 C CA . LEU A 1 88 ? -3.228 -3.996 10.794 1.00 98.00 88 LEU A CA 1
ATOM 676 C C . LEU A 1 88 ? -4.209 -5.145 11.050 1.00 98.00 88 LEU A C 1
ATOM 678 O O . LEU A 1 88 ? -5.286 -4.907 11.594 1.00 98.00 88 LEU A O 1
ATOM 682 N N . ALA A 1 89 ? -3.810 -6.387 10.770 1.00 98.06 89 ALA A N 1
ATOM 683 C CA . ALA A 1 89 ? -4.618 -7.572 11.045 1.00 98.06 89 ALA A CA 1
ATOM 684 C C . ALA A 1 89 ? -4.966 -7.681 12.541 1.00 98.06 89 ALA A C 1
ATOM 686 O O . ALA A 1 89 ? -6.127 -7.862 12.884 1.00 98.06 89 ALA A O 1
ATOM 687 N N . LYS A 1 90 ? -4.009 -7.418 13.445 1.00 98.06 90 LYS A N 1
ATOM 688 C CA . LYS A 1 90 ? -4.232 -7.324 14.909 1.00 98.06 90 LYS A CA 1
ATOM 689 C C . LYS A 1 90 ? -5.162 -6.187 15.360 1.00 98.06 90 LYS A C 1
ATOM 691 O O . LYS A 1 90 ? -5.301 -5.956 16.556 1.00 98.06 90 LYS A O 1
ATOM 696 N N . LYS A 1 91 ? -5.702 -5.412 14.424 1.00 97.31 91 LYS A N 1
ATOM 697 C CA . LYS A 1 91 ? -6.695 -4.358 14.656 1.00 97.31 91 LYS A CA 1
ATOM 698 C C . LYS A 1 91 ? -7.988 -4.614 13.876 1.00 97.31 91 LYS A C 1
ATOM 700 O O . LYS A 1 91 ? -8.802 -3.705 13.730 1.00 97.31 91 LYS A O 1
ATOM 705 N N . GLY A 1 92 ? -8.126 -5.803 13.288 1.00 97.12 92 GLY A N 1
ATOM 706 C CA . GLY A 1 92 ? -9.232 -6.164 12.407 1.00 97.12 92 GLY A CA 1
ATOM 707 C C . GLY A 1 92 ? -9.222 -5.473 11.039 1.00 97.12 92 GLY A C 1
ATOM 708 O O . GLY A 1 92 ? -10.230 -5.499 10.342 1.00 97.12 92 GLY A O 1
ATOM 709 N N . VAL A 1 93 ? -8.113 -4.841 10.639 1.00 97.75 93 VAL A N 1
ATOM 710 C CA . VAL A 1 93 ? -8.012 -4.121 9.361 1.00 97.75 93 VAL A CA 1
ATOM 711 C C . VAL A 1 93 ? -7.336 -5.000 8.313 1.00 97.75 93 VAL A C 1
ATOM 713 O O . VAL A 1 93 ? -6.181 -5.402 8.473 1.00 97.75 93 VAL A O 1
ATOM 716 N N . TRP A 1 94 ? -8.033 -5.239 7.203 1.00 97.88 94 TRP A N 1
ATOM 717 C CA . TRP A 1 94 ? -7.521 -6.020 6.079 1.00 97.88 94 TRP A CA 1
ATOM 718 C C . TRP A 1 94 ? -6.746 -5.163 5.071 1.00 97.88 94 TRP A C 1
ATOM 720 O O . TRP A 1 94 ? -7.212 -4.110 4.624 1.00 97.88 94 TRP A O 1
ATOM 730 N N . VAL A 1 95 ? -5.576 -5.645 4.646 1.00 98.12 95 VAL A N 1
ATOM 731 C CA . VAL A 1 95 ? -4.802 -5.037 3.555 1.00 98.12 95 VAL A CA 1
ATOM 732 C C . VAL A 1 95 ? -5.194 -5.707 2.246 1.00 98.12 95 VAL A C 1
ATOM 734 O O . VAL A 1 95 ? -4.940 -6.889 2.044 1.00 98.12 95 VAL A O 1
ATOM 737 N N . SER A 1 96 ? -5.810 -4.944 1.344 1.00 97.88 96 SER A N 1
ATOM 738 C CA . SER A 1 96 ? -6.306 -5.465 0.062 1.00 97.88 96 SER A CA 1
ATOM 739 C C . SER A 1 96 ? -5.242 -5.489 -1.035 1.00 97.88 96 SER A C 1
ATOM 741 O O . SER A 1 96 ? -5.402 -6.196 -2.027 1.00 97.88 96 SER A O 1
ATOM 743 N N . GLU A 1 97 ? -4.173 -4.703 -0.893 1.00 98.44 97 GLU A N 1
ATOM 744 C CA . GLU A 1 97 ? -3.079 -4.675 -1.862 1.00 98.44 97 GLU A CA 1
ATOM 745 C C . GLU A 1 97 ? -1.735 -4.371 -1.192 1.00 98.44 97 GLU A C 1
ATOM 747 O O . GLU A 1 97 ? -1.620 -3.427 -0.405 1.00 98.44 97 GLU A O 1
ATOM 752 N N . TYR A 1 98 ? -0.711 -5.132 -1.570 1.00 97.94 98 TYR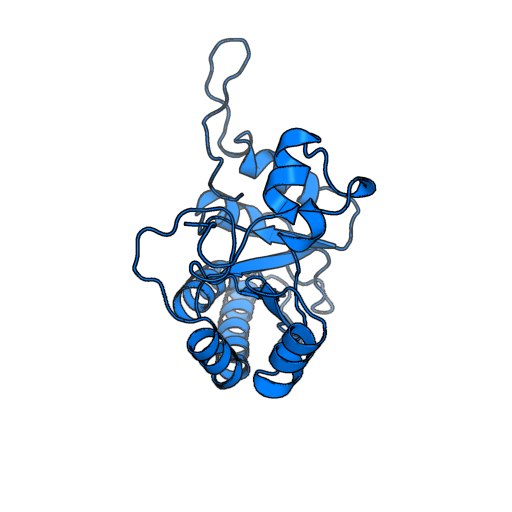 A N 1
ATOM 753 C CA . TYR A 1 98 ? 0.689 -4.812 -1.319 1.00 97.94 98 TYR A CA 1
ATOM 754 C C . TYR A 1 98 ? 1.310 -4.322 -2.620 1.00 97.94 98 TYR A C 1
ATOM 756 O O . TYR A 1 98 ? 1.387 -5.049 -3.608 1.00 97.94 98 TYR A O 1
ATOM 764 N N . ARG A 1 99 ? 1.725 -3.060 -2.610 1.00 97.06 99 ARG A N 1
ATOM 765 C CA . ARG A 1 99 ? 2.284 -2.355 -3.756 1.00 97.06 99 ARG A CA 1
ATOM 766 C C . ARG A 1 99 ? 3.783 -2.211 -3.568 1.00 97.06 99 ARG A C 1
ATOM 768 O O . ARG A 1 99 ? 4.243 -1.383 -2.783 1.00 97.06 99 ARG A O 1
ATOM 775 N N . ILE A 1 100 ? 4.523 -3.059 -4.255 1.00 94.94 100 ILE A N 1
ATOM 776 C CA . ILE A 1 100 ? 5.967 -3.180 -4.138 1.00 94.94 100 ILE A CA 1
ATOM 777 C C . ILE A 1 100 ? 6.627 -2.000 -4.846 1.00 94.94 100 ILE A C 1
ATOM 779 O O . ILE A 1 100 ? 6.331 -1.722 -6.007 1.00 94.94 100 ILE A O 1
ATOM 783 N N . GLU A 1 101 ? 7.537 -1.333 -4.147 1.00 88.00 101 GLU A N 1
ATOM 784 C CA . GLU A 1 101 ? 8.453 -0.341 -4.700 1.00 88.00 101 GLU A CA 1
ATOM 785 C C . GLU A 1 101 ? 9.875 -0.667 -4.263 1.00 88.00 101 GLU A C 1
ATOM 787 O O . GLU A 1 101 ? 10.199 -0.607 -3.076 1.00 88.00 101 GLU A O 1
ATOM 792 N N . SER A 1 102 ? 10.730 -1.009 -5.226 1.00 75.38 102 SER A N 1
ATOM 793 C CA . SER A 1 102 ? 12.151 -1.222 -4.954 1.00 75.38 102 SER A CA 1
ATOM 794 C C . SER A 1 102 ? 12.868 0.114 -4.869 1.00 75.38 102 SER A C 1
ATOM 796 O O . SER A 1 102 ? 12.774 0.948 -5.774 1.00 75.38 102 SER A O 1
ATOM 798 N N . GLY A 1 103 ? 13.672 0.273 -3.821 1.00 70.25 103 GLY A N 1
ATOM 799 C CA . GLY A 1 103 ? 14.472 1.473 -3.657 1.00 70.25 103 GLY A CA 1
ATOM 800 C C . GLY A 1 103 ? 15.575 1.677 -4.691 1.00 70.25 103 GLY A C 1
ATOM 801 O O . GLY A 1 103 ? 16.060 2.791 -4.838 1.00 70.25 103 GLY A O 1
ATOM 802 N N . LEU A 1 104 ? 15.930 0.630 -5.441 1.00 74.12 104 LEU A N 1
ATOM 803 C CA . LEU A 1 104 ? 16.904 0.711 -6.533 1.00 74.12 104 LEU A CA 1
ATOM 804 C C . LEU A 1 104 ? 16.271 1.029 -7.888 1.00 74.12 104 LEU A C 1
ATOM 806 O O . LEU A 1 104 ? 16.968 1.441 -8.809 1.00 74.12 104 LEU A O 1
ATOM 810 N N . ASN A 1 105 ? 14.968 0.787 -8.043 1.00 76.69 105 ASN A N 1
ATOM 811 C CA . ASN A 1 105 ? 14.292 0.841 -9.342 1.00 76.69 105 ASN A CA 1
ATOM 812 C C . ASN A 1 105 ? 13.297 2.006 -9.432 1.00 76.69 105 ASN A C 1
ATOM 814 O O . ASN A 1 105 ? 12.908 2.410 -10.528 1.00 76.69 105 ASN A O 1
ATOM 818 N N . CYS A 1 106 ? 12.858 2.546 -8.297 1.00 72.62 106 CYS A N 1
ATOM 819 C CA . CYS A 1 106 ? 11.973 3.701 -8.242 1.00 72.62 106 CYS A CA 1
ATOM 820 C C . CYS A 1 106 ? 12.777 5.006 -8.181 1.00 72.62 106 CYS A C 1
ATOM 822 O O . CYS A 1 106 ? 13.697 5.135 -7.382 1.00 72.62 106 CYS A O 1
ATOM 824 N N . GLY A 1 107 ? 12.370 6.010 -8.963 1.00 64.56 107 GLY A N 1
ATOM 825 C CA . GLY A 1 107 ? 12.792 7.390 -8.713 1.00 64.56 107 GLY A CA 1
ATOM 826 C C . GLY A 1 107 ? 12.140 7.954 -7.442 1.00 64.56 107 GLY A C 1
ATOM 827 O O . GLY A 1 107 ? 11.088 7.476 -7.009 1.00 64.56 107 GLY A O 1
ATOM 828 N N . GLY A 1 108 ? 12.733 8.997 -6.855 1.00 69.06 108 GLY A N 1
ATOM 829 C CA . GLY A 1 108 ? 12.182 9.695 -5.689 1.00 69.06 108 GLY A CA 1
ATOM 830 C C . GLY A 1 108 ? 13.032 9.531 -4.431 1.00 69.06 108 GLY A C 1
ATOM 831 O O . GLY A 1 108 ? 14.166 9.994 -4.404 1.00 69.06 108 GLY A O 1
ATOM 832 N N . HIS A 1 109 ? 12.460 8.957 -3.363 1.00 60.19 109 HIS A N 1
ATOM 833 C CA . HIS A 1 109 ? 13.132 8.856 -2.061 1.00 60.19 109 HIS A CA 1
ATOM 834 C C . HIS A 1 109 ? 14.516 8.205 -2.198 1.00 60.19 109 HIS A C 1
ATOM 836 O O . HIS A 1 109 ? 14.625 7.106 -2.725 1.00 60.19 109 HIS A O 1
ATOM 842 N N . ALA A 1 110 ? 15.556 8.861 -1.679 1.00 50.56 110 ALA A N 1
ATOM 843 C CA . ALA A 1 110 ? 16.882 8.267 -1.582 1.00 50.56 110 ALA A CA 1
ATOM 844 C C . ALA A 1 110 ? 16.862 7.150 -0.527 1.00 50.56 110 ALA A C 1
ATOM 846 O O . ALA A 1 110 ? 16.567 7.397 0.648 1.00 50.56 110 ALA A O 1
ATOM 847 N N . PHE A 1 111 ? 17.142 5.916 -0.939 1.00 56.88 111 PHE A N 1
ATOM 848 C CA . PHE A 1 111 ? 17.254 4.783 -0.025 1.00 56.88 111 PHE A CA 1
ATOM 849 C C . PHE A 1 111 ? 18.689 4.714 0.501 1.00 56.88 111 PHE A C 1
ATOM 851 O O . PHE A 1 111 ? 19.643 4.762 -0.264 1.00 56.88 111 PHE A O 1
ATOM 858 N N . ALA A 1 112 ? 18.844 4.641 1.823 1.00 44.25 112 ALA A N 1
ATOM 859 C CA . ALA A 1 112 ? 20.145 4.726 2.494 1.00 44.25 112 ALA A CA 1
ATOM 860 C C . ALA A 1 112 ? 20.971 3.421 2.453 1.00 44.25 112 ALA A C 1
ATOM 862 O O . ALA A 1 112 ? 22.021 3.349 3.085 1.00 44.25 112 ALA A O 1
ATOM 863 N N . THR A 1 113 ? 20.485 2.378 1.779 1.00 54.75 113 THR A N 1
ATOM 864 C CA . THR A 1 113 ? 21.134 1.063 1.693 1.00 54.75 113 THR A CA 1
ATOM 865 C C . THR A 1 113 ? 21.420 0.711 0.238 1.00 54.75 113 THR A C 1
ATOM 867 O O . THR A 1 113 ? 20.738 1.214 -0.652 1.00 54.75 113 THR A O 1
ATOM 870 N N . ASP A 1 114 ? 22.342 -0.232 0.004 1.00 61.12 114 ASP A N 1
ATOM 871 C CA . ASP A 1 114 ? 22.659 -0.799 -1.325 1.00 61.12 114 ASP A CA 1
ATOM 872 C C . ASP A 1 114 ? 21.452 -1.456 -2.027 1.00 61.12 114 ASP A C 1
ATOM 874 O O . ASP A 1 114 ? 21.564 -1.945 -3.149 1.00 61.12 114 ASP A O 1
ATOM 878 N N . GLY A 1 115 ? 20.290 -1.452 -1.362 1.00 66.88 115 GLY A N 1
ATOM 879 C CA . GLY A 1 115 ? 19.021 -1.962 -1.838 1.00 66.88 115 GLY A CA 1
ATOM 880 C C . GLY A 1 115 ? 19.032 -3.468 -2.076 1.00 66.88 115 GLY A C 1
ATOM 881 O O . GLY A 1 115 ? 20.025 -4.164 -1.890 1.00 66.88 115 GLY A O 1
ATOM 882 N N . ILE A 1 116 ? 17.877 -4.000 -2.456 1.00 75.12 116 ILE A N 1
ATOM 883 C CA . ILE A 1 116 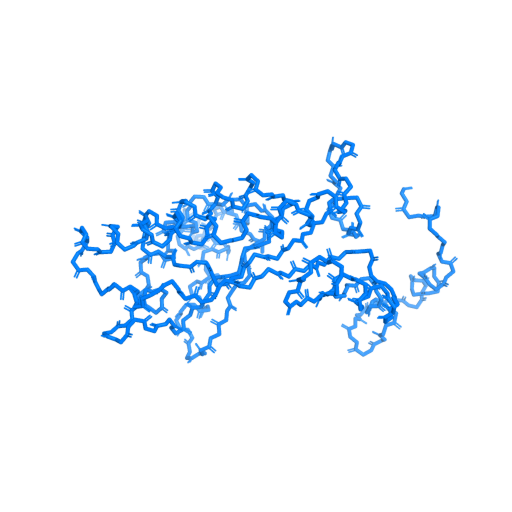? 17.735 -5.382 -2.914 1.00 75.12 116 ILE A CA 1
ATOM 884 C C . ILE A 1 116 ? 17.192 -5.289 -4.333 1.00 75.12 116 ILE A C 1
ATOM 886 O O . ILE A 1 116 ? 16.326 -4.459 -4.617 1.00 75.12 116 ILE A O 1
ATOM 890 N N . LEU A 1 117 ? 17.714 -6.120 -5.234 1.00 85.25 117 LEU A N 1
ATOM 891 C CA . LEU A 1 117 ? 17.220 -6.182 -6.604 1.00 85.25 117 LEU A CA 1
ATOM 892 C C . LEU A 1 117 ? 15.723 -6.518 -6.614 1.00 85.25 117 LEU A C 1
ATOM 894 O O . LEU A 1 117 ? 15.257 -7.369 -5.854 1.00 85.25 117 LEU A O 1
ATOM 898 N N . LEU A 1 118 ? 14.982 -5.885 -7.525 1.00 89.69 118 LEU A N 1
ATOM 899 C CA . LEU A 1 118 ? 13.539 -6.079 -7.640 1.00 89.69 118 LEU A CA 1
ATOM 900 C C . LEU A 1 118 ? 13.167 -7.551 -7.887 1.00 89.69 118 LEU A C 1
ATOM 902 O O . LEU A 1 118 ? 12.270 -8.059 -7.231 1.00 89.69 118 LEU A O 1
ATOM 906 N N . GLY A 1 119 ? 13.884 -8.258 -8.769 1.00 92.19 119 GLY A N 1
ATOM 907 C CA . GLY A 1 119 ? 13.583 -9.654 -9.123 1.00 92.19 119 GLY A CA 1
ATOM 908 C C . GLY A 1 119 ? 13.455 -10.602 -7.916 1.00 92.19 119 GLY A C 1
ATOM 909 O O . GLY A 1 119 ? 12.399 -11.209 -7.754 1.00 92.19 119 GLY A O 1
ATOM 910 N N . PRO A 1 120 ? 14.470 -10.708 -7.035 1.00 92.81 120 PRO A N 1
ATOM 911 C CA . PRO A 1 120 ? 14.380 -11.487 -5.797 1.00 92.81 120 PRO A CA 1
ATOM 912 C C . PRO A 1 120 ? 13.215 -11.098 -4.879 1.00 92.81 120 PRO A C 1
ATOM 914 O O . PRO A 1 120 ? 12.571 -11.981 -4.318 1.00 92.81 120 PRO A O 1
ATOM 917 N N . ILE A 1 121 ? 12.912 -9.799 -4.751 1.00 93.44 121 ILE A N 1
ATOM 918 C CA . ILE A 1 121 ? 11.757 -9.335 -3.968 1.00 93.44 121 ILE A CA 1
ATOM 919 C C . ILE A 1 121 ? 10.468 -9.896 -4.575 1.00 93.44 121 ILE A C 1
ATOM 921 O O . ILE A 1 121 ? 9.657 -10.489 -3.866 1.00 93.44 121 ILE A O 1
ATOM 925 N N . LEU A 1 122 ? 10.283 -9.734 -5.887 1.00 95.75 122 LEU A N 1
ATOM 926 C CA . LEU A 1 122 ? 9.081 -10.197 -6.580 1.00 95.75 122 LEU A CA 1
ATOM 927 C C . LEU A 1 122 ? 8.926 -11.716 -6.514 1.00 95.75 122 LEU A C 1
ATOM 929 O O . LEU A 1 122 ? 7.813 -12.191 -6.302 1.00 95.75 122 LEU A O 1
ATOM 933 N N . GLN A 1 123 ? 10.025 -12.463 -6.635 1.00 96.81 123 GLN A N 1
ATOM 934 C CA . GLN A 1 123 ? 10.013 -13.917 -6.494 1.00 96.81 123 GLN A CA 1
ATOM 935 C C . GLN A 1 123 ? 9.554 -14.338 -5.095 1.00 96.81 123 GLN A C 1
ATOM 937 O O . GLN A 1 123 ? 8.700 -15.206 -4.958 1.00 96.81 123 GLN A O 1
ATOM 942 N N . GLU A 1 124 ? 10.052 -13.680 -4.046 1.00 96.94 124 GLU A N 1
ATOM 943 C CA . GLU A 1 124 ? 9.625 -13.985 -2.682 1.00 96.94 124 GLU A CA 1
ATOM 944 C C . GLU A 1 124 ? 8.129 -13.701 -2.468 1.00 96.94 124 GLU A C 1
ATOM 946 O O . GLU A 1 124 ? 7.439 -14.483 -1.811 1.00 96.94 124 GLU A O 1
ATOM 951 N N . PHE A 1 125 ? 7.604 -12.612 -3.041 1.00 97.31 125 PHE A N 1
ATOM 952 C CA . PHE A 1 125 ? 6.165 -12.342 -3.028 1.00 97.31 125 PHE A CA 1
ATOM 953 C C . PHE A 1 125 ? 5.361 -13.382 -3.792 1.00 97.31 125 PHE A C 1
ATOM 955 O O . PHE A 1 125 ? 4.341 -13.834 -3.275 1.00 97.31 125 PHE A O 1
ATOM 962 N N . HIS A 1 126 ? 5.814 -13.773 -4.980 1.00 96.38 126 HIS A N 1
ATOM 963 C CA . HIS A 1 126 ? 5.185 -14.826 -5.763 1.00 96.38 126 HIS A CA 1
ATOM 964 C C . HIS A 1 126 ? 5.073 -16.125 -4.950 1.00 96.38 126 HIS A C 1
ATOM 966 O O . HIS A 1 126 ? 3.978 -16.663 -4.805 1.00 96.38 126 HIS A O 1
ATOM 972 N N . ASP A 1 127 ? 6.173 -16.564 -4.338 1.00 97.38 127 ASP A N 1
ATOM 973 C CA . ASP A 1 127 ? 6.246 -17.861 -3.659 1.00 97.38 127 ASP A CA 1
ATOM 974 C C . ASP A 1 127 ? 5.497 -17.881 -2.318 1.00 97.38 127 ASP A C 1
ATOM 976 O O . ASP A 1 127 ? 5.003 -18.924 -1.892 1.00 97.38 127 ASP A O 1
ATOM 980 N N . LYS A 1 128 ? 5.405 -16.737 -1.625 1.00 97.12 128 LYS A N 1
ATOM 981 C CA . LYS A 1 128 ? 4.835 -16.660 -0.267 1.00 97.12 128 LYS A CA 1
ATOM 982 C C . LYS A 1 128 ? 3.459 -16.001 -0.188 1.00 97.12 128 LYS A C 1
ATOM 984 O O . LYS A 1 128 ? 2.914 -15.916 0.915 1.00 97.12 128 LYS A O 1
ATOM 989 N N . ARG A 1 129 ? 2.872 -15.527 -1.296 1.00 95.50 129 ARG A N 1
ATOM 990 C CA . ARG A 1 129 ? 1.600 -14.771 -1.267 1.00 95.50 129 ARG A CA 1
ATOM 991 C C . ARG A 1 129 ? 0.456 -15.519 -0.583 1.00 95.50 129 ARG A C 1
ATOM 993 O O . ARG A 1 129 ? -0.285 -14.900 0.175 1.00 95.50 129 ARG A O 1
ATOM 1000 N N . GLU A 1 130 ? 0.326 -16.826 -0.811 1.00 95.81 130 GLU A N 1
ATOM 1001 C CA . GLU A 1 130 ? -0.746 -17.640 -0.219 1.00 95.81 130 GLU A CA 1
ATOM 1002 C C . GLU A 1 130 ? -0.549 -17.819 1.287 1.00 95.81 130 GLU A C 1
ATOM 1004 O O . GLU A 1 130 ? -1.466 -17.570 2.067 1.00 95.81 130 GLU A O 1
ATOM 1009 N N . ALA A 1 131 ? 0.675 -18.156 1.707 1.00 96.81 131 ALA A N 1
ATOM 1010 C CA . ALA A 1 131 ? 1.026 -18.288 3.118 1.00 96.81 131 ALA A CA 1
ATOM 1011 C C . ALA A 1 131 ? 0.839 -16.963 3.877 1.00 96.81 131 ALA A C 1
ATOM 1013 O O . ALA A 1 131 ? 0.288 -16.951 4.977 1.00 96.81 131 ALA A O 1
ATOM 1014 N N . MET A 1 132 ? 1.238 -15.838 3.270 1.00 97.25 132 MET A N 1
ATOM 1015 C CA . MET A 1 132 ? 0.998 -14.503 3.819 1.00 97.25 132 MET A CA 1
ATOM 1016 C C . MET A 1 132 ? -0.503 -14.219 3.951 1.00 97.25 132 MET A C 1
ATOM 1018 O O . MET A 1 132 ? -0.936 -13.728 4.990 1.00 97.25 132 MET A O 1
ATOM 1022 N N . ALA A 1 133 ? -1.304 -14.515 2.923 1.00 97.06 133 ALA A N 1
ATOM 1023 C CA . ALA A 1 133 ? -2.743 -14.274 2.955 1.00 97.06 133 ALA A CA 1
ATOM 1024 C C . ALA A 1 133 ? -3.439 -15.089 4.053 1.00 97.06 133 ALA A C 1
A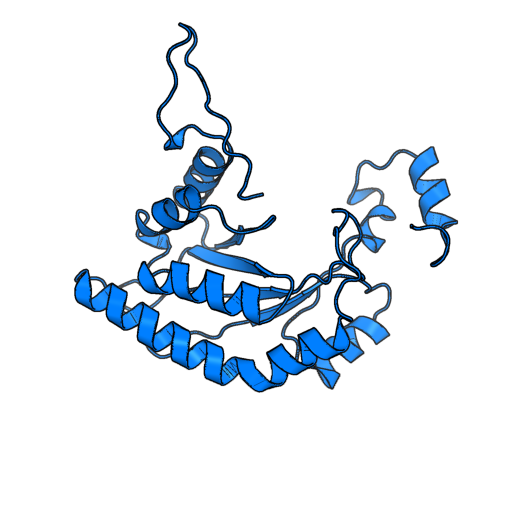TOM 1026 O O . ALA A 1 133 ? -4.225 -14.522 4.811 1.00 97.06 133 ALA A O 1
ATOM 1027 N N . ALA A 1 134 ? -3.110 -16.377 4.176 1.00 97.25 134 ALA A N 1
ATOM 1028 C CA . ALA A 1 134 ? -3.653 -17.253 5.209 1.00 97.25 134 ALA A CA 1
ATOM 1029 C C . ALA A 1 134 ? -3.290 -16.762 6.620 1.00 97.25 134 ALA A C 1
ATOM 1031 O O . ALA A 1 134 ? -4.173 -16.557 7.449 1.00 97.25 134 ALA A O 1
ATOM 1032 N N . GLU A 1 135 ? -2.007 -16.468 6.869 1.00 97.69 135 GLU A N 1
ATOM 1033 C CA . GLU A 1 135 ? -1.554 -15.992 8.181 1.00 97.69 135 GLU A CA 1
ATOM 1034 C C . GLU A 1 135 ? -2.242 -14.680 8.589 1.00 97.69 135 GLU A C 1
ATOM 1036 O O . GLU A 1 135 ? -2.649 -14.502 9.741 1.00 97.69 135 GLU A O 1
ATOM 1041 N N . LEU A 1 136 ? -2.366 -13.736 7.654 1.00 98.25 136 LEU A N 1
ATOM 1042 C CA . LEU A 1 136 ? -3.010 -12.457 7.925 1.00 98.25 136 LEU A CA 1
ATOM 1043 C C . LEU A 1 136 ? -4.514 -12.606 8.134 1.00 98.25 136 LEU A C 1
ATOM 1045 O O . LEU A 1 136 ? -5.071 -11.878 8.954 1.00 98.25 136 LEU A O 1
ATOM 1049 N N . PHE A 1 137 ? -5.163 -13.512 7.404 1.00 98.12 137 PHE A N 1
ATOM 1050 C CA . PHE A 1 137 ? -6.597 -13.765 7.519 1.00 98.12 137 PHE A CA 1
ATOM 1051 C C . PHE A 1 137 ? -6.942 -14.312 8.901 1.00 98.12 137 PHE A C 1
ATOM 1053 O O . PHE A 1 137 ? -7.771 -13.721 9.595 1.00 98.12 137 PHE A O 1
ATOM 1060 N N . ASP A 1 138 ? -6.229 -15.349 9.342 1.00 98.06 138 ASP A N 1
ATOM 1061 C CA . ASP A 1 138 ? -6.418 -15.955 10.662 1.00 98.06 138 ASP A CA 1
ATOM 1062 C C . ASP A 1 138 ? -6.209 -14.927 11.778 1.00 98.06 138 ASP A C 1
ATOM 1064 O O . ASP A 1 138 ? -7.002 -14.816 12.716 1.00 98.06 138 ASP A O 1
ATOM 1068 N N . LEU A 1 139 ? -5.153 -14.118 11.659 1.00 98.31 139 LEU A N 1
ATOM 1069 C CA . LEU A 1 139 ? -4.846 -13.072 12.629 1.00 98.31 139 LEU A CA 1
ATOM 1070 C C . LEU A 1 139 ? -5.910 -11.966 12.652 1.00 98.31 139 LEU A C 1
ATOM 1072 O O . LEU A 1 139 ? -6.236 -11.455 13.725 1.00 98.31 139 LEU A O 1
ATOM 1076 N N . CYS A 1 140 ? -6.434 -11.594 11.483 1.00 98.12 140 CYS A N 1
ATOM 1077 C CA . CYS A 1 140 ? -7.443 -10.553 11.340 1.00 98.12 140 CYS A CA 1
ATOM 1078 C C . CYS A 1 140 ? -8.781 -10.987 11.935 1.00 98.12 140 CYS A C 1
ATOM 1080 O O . CYS A 1 140 ? -9.319 -10.285 12.793 1.00 98.12 140 CYS A O 1
ATOM 1082 N N . ASN A 1 141 ? -9.267 -12.172 11.566 1.00 97.88 141 ASN A N 1
ATOM 1083 C CA . ASN A 1 141 ? -10.524 -12.704 12.086 1.00 97.88 141 ASN A CA 1
ATOM 1084 C C . ASN A 1 141 ? -10.461 -12.952 13.590 1.00 97.88 141 ASN A C 1
ATOM 1086 O O . ASN A 1 141 ? -11.377 -12.545 14.297 1.00 97.88 141 ASN A O 1
ATOM 1090 N N . LYS A 1 142 ? -9.343 -13.473 14.108 1.00 98.31 142 LYS A N 1
ATOM 1091 C CA . LYS A 1 142 ? -9.153 -13.603 15.558 1.00 98.31 142 LYS A CA 1
ATOM 1092 C C . LYS A 1 142 ? -9.298 -12.264 16.289 1.00 98.31 142 LYS A C 1
ATOM 1094 O O . LYS A 1 142 ? -9.893 -12.217 17.362 1.00 98.31 142 LYS A O 1
ATOM 1099 N N . SER A 1 143 ? -8.757 -11.179 15.731 1.00 97.88 143 SER A N 1
ATOM 1100 C CA . SER A 1 143 ? -8.895 -9.834 16.308 1.00 97.88 143 SER A CA 1
ATOM 1101 C C . SER A 1 143 ? -10.340 -9.333 16.246 1.00 97.88 143 SER A C 1
ATOM 1103 O O . SER A 1 143 ? -10.832 -8.762 17.214 1.00 97.88 143 SER A O 1
ATOM 1105 N N . LEU A 1 144 ? -11.020 -9.546 15.117 1.00 97.69 144 LEU A N 1
ATOM 1106 C CA . LEU A 1 144 ? -12.405 -9.118 14.910 1.00 97.69 144 LEU A CA 1
ATOM 1107 C C . LEU A 1 144 ? -13.369 -9.837 15.860 1.00 97.69 144 LEU A C 1
ATOM 1109 O O . LEU A 1 144 ? -14.191 -9.183 16.498 1.00 97.69 144 LEU A O 1
ATOM 1113 N N . GLU A 1 145 ? -13.220 -11.153 16.018 1.00 97.50 145 GLU A N 1
ATOM 1114 C CA . GLU A 1 145 ? -14.024 -11.970 16.934 1.00 97.50 145 GLU A CA 1
ATOM 1115 C C . GLU A 1 145 ? -13.857 -11.527 18.389 1.00 97.50 145 GLU A C 1
ATOM 1117 O O . GLU A 1 145 ? -14.842 -11.360 19.107 1.00 97.50 145 GLU A O 1
ATOM 1122 N N . GLN A 1 146 ? -12.616 -11.280 18.821 1.00 97.56 146 GLN A N 1
ATOM 1123 C CA . GLN A 1 146 ? -12.317 -10.802 20.175 1.00 97.56 146 GLN A CA 1
ATOM 1124 C C . GLN A 1 146 ? -12.947 -9.438 20.476 1.00 97.56 146 GLN A C 1
ATOM 1126 O O . GLN A 1 146 ? -13.296 -9.159 21.622 1.00 97.56 146 GLN A O 1
ATOM 1131 N N . GLU A 1 147 ? -13.106 -8.597 19.456 1.00 95.88 147 GLU A N 1
ATOM 1132 C CA . GLU A 1 147 ? -13.736 -7.281 19.559 1.00 95.88 147 GLU A CA 1
ATOM 1133 C C . GLU A 1 147 ? -15.256 -7.313 19.301 1.00 95.88 147 GLU A C 1
ATOM 1135 O O . GLU A 1 147 ? -15.896 -6.261 19.313 1.00 95.88 147 GLU A O 1
ATOM 1140 N N . GLY A 1 148 ? -15.850 -8.491 19.067 1.00 96.06 148 GLY A N 1
ATOM 1141 C CA . GLY A 1 148 ? -17.281 -8.639 18.779 1.00 96.06 148 GLY A CA 1
ATOM 1142 C C . GLY A 1 148 ? -17.715 -8.008 17.450 1.00 96.06 148 GLY A C 1
ATOM 1143 O O . GLY A 1 148 ? -18.862 -7.582 17.312 1.00 96.06 148 GLY A O 1
ATOM 1144 N N . LYS A 1 149 ? -16.796 -7.902 16.487 1.00 96.25 149 LYS A N 1
ATOM 1145 C CA . LYS A 1 149 ? -17.024 -7.337 15.150 1.00 96.25 149 LYS A CA 1
ATOM 1146 C C . LYS A 1 149 ? -17.365 -8.438 14.145 1.00 96.25 149 LYS A C 1
ATOM 1148 O O . LYS A 1 149 ? -17.123 -9.618 14.389 1.00 96.25 149 LYS A O 1
ATOM 1153 N N . HIS A 1 150 ? -17.914 -8.052 12.992 1.00 96.94 150 HIS A N 1
ATOM 1154 C CA . HIS A 1 150 ? -18.064 -8.982 11.872 1.00 96.94 150 HIS A CA 1
ATOM 1155 C C . HIS A 1 150 ? -16.695 -9.494 11.412 1.00 96.94 150 HIS A C 1
ATOM 1157 O O . HIS A 1 150 ? -15.682 -8.816 11.579 1.00 96.94 150 HIS A O 1
ATOM 1163 N N . VAL A 1 151 ? -16.675 -10.695 10.841 1.00 96.38 151 VAL A N 1
ATOM 1164 C CA . VAL A 1 151 ? -15.463 -11.357 10.350 1.00 96.38 151 VAL A CA 1
ATOM 1165 C C . VAL A 1 151 ? -15.413 -11.330 8.828 1.00 96.38 151 VAL A C 1
ATOM 1167 O O . VAL A 1 151 ? -16.434 -11.178 8.157 1.00 96.38 151 VAL A O 1
ATOM 1170 N N . LEU A 1 152 ? -14.218 -11.496 8.274 1.00 94.88 152 LEU A N 1
ATOM 1171 C CA . LEU A 1 152 ? -14.031 -11.707 6.844 1.00 94.88 152 LEU A CA 1
ATOM 1172 C C . LEU A 1 152 ? -14.527 -13.110 6.457 1.00 94.88 152 LEU A C 1
ATOM 1174 O O . LEU A 1 152 ? -14.261 -14.087 7.165 1.00 94.88 152 LEU A O 1
ATOM 1178 N N . VAL A 1 153 ? -15.212 -13.214 5.316 1.00 89.88 153 VAL A N 1
ATOM 1179 C CA . VAL A 1 153 ? -15.739 -14.480 4.783 1.00 89.88 153 VAL A CA 1
ATOM 1180 C C . VAL A 1 153 ? -14.772 -15.043 3.746 1.00 89.88 153 VAL A C 1
ATOM 1182 O O . VAL A 1 153 ? -14.733 -14.588 2.604 1.00 89.88 153 VAL A O 1
ATOM 1185 N N . GLY A 1 154 ? -13.981 -16.036 4.162 1.00 84.50 154 GLY A N 1
ATOM 1186 C CA . GLY A 1 154 ? -12.821 -16.504 3.397 1.00 84.50 154 GLY A CA 1
ATOM 1187 C C . GLY A 1 154 ? -11.743 -15.416 3.267 1.00 84.50 154 GLY A C 1
ATOM 1188 O O . GLY A 1 154 ? -12.030 -14.238 3.480 1.00 84.50 154 GLY A O 1
ATOM 1189 N N . PRO A 1 155 ? -10.485 -15.763 2.948 1.00 83.81 155 PRO A N 1
ATOM 1190 C CA . PRO A 1 155 ? -9.452 -14.753 2.751 1.00 83.81 155 PRO A CA 1
ATOM 1191 C C . PRO A 1 155 ? -9.807 -13.894 1.527 1.00 83.81 155 PRO A C 1
ATOM 1193 O O . PRO A 1 155 ? -9.802 -14.417 0.407 1.00 83.81 155 PRO A O 1
ATOM 1196 N N . PRO A 1 156 ? -10.113 -12.586 1.685 1.00 90.31 156 PRO A N 1
ATOM 1197 C CA . PRO A 1 156 ? -10.354 -11.738 0.529 1.00 90.31 156 PRO A CA 1
ATOM 1198 C C . PRO A 1 156 ? -9.087 -11.678 -0.321 1.00 90.31 156 PRO A C 1
ATOM 1200 O O . PRO A 1 156 ? -7.975 -11.648 0.209 1.00 90.31 156 PRO A O 1
ATOM 1203 N N . ALA A 1 157 ? -9.243 -11.614 -1.642 1.00 91.62 157 ALA A N 1
ATOM 1204 C CA . ALA A 1 157 ? -8.100 -11.579 -2.546 1.00 91.62 157 ALA A CA 1
ATOM 1205 C C . ALA A 1 157 ? -7.140 -10.427 -2.196 1.00 91.62 157 ALA A C 1
ATOM 1207 O O . ALA A 1 157 ? -7.534 -9.256 -2.157 1.00 91.62 157 ALA A O 1
ATOM 1208 N N . ILE A 1 158 ? -5.871 -10.772 -1.966 1.00 95.94 158 ILE A N 1
ATOM 1209 C CA . ILE A 1 158 ? -4.782 -9.811 -1.802 1.00 95.94 158 ILE A CA 1
ATOM 1210 C C . ILE A 1 158 ? -4.132 -9.602 -3.160 1.00 95.94 158 ILE A C 1
ATOM 1212 O O . ILE A 1 158 ? -3.598 -10.543 -3.756 1.00 95.94 158 ILE A O 1
ATOM 1216 N N . ARG A 1 159 ? -4.133 -8.351 -3.620 1.00 98.00 159 ARG A N 1
ATOM 1217 C CA . ARG A 1 159 ? -3.383 -7.962 -4.811 1.00 98.00 159 ARG A CA 1
ATOM 1218 C C . ARG A 1 159 ? -1.919 -7.717 -4.465 1.00 98.00 159 ARG A C 1
ATOM 1220 O O . ARG A 1 159 ? -1.620 -6.997 -3.515 1.00 98.00 159 ARG A O 1
ATOM 1227 N N . ILE A 1 160 ? -1.014 -8.257 -5.262 1.00 98.06 160 ILE A N 1
ATOM 1228 C CA . ILE A 1 160 ? 0.405 -7.921 -5.259 1.00 98.06 160 ILE A CA 1
ATOM 1229 C C . ILE A 1 160 ? 0.691 -7.157 -6.549 1.00 98.06 160 ILE A C 1
ATOM 1231 O O . ILE A 1 160 ? 0.548 -7.695 -7.647 1.00 98.06 160 ILE A O 1
ATOM 1235 N N . THR A 1 161 ? 1.052 -5.885 -6.426 1.00 97.94 161 THR A N 1
ATOM 1236 C CA . THR A 1 161 ? 1.383 -5.025 -7.569 1.00 97.94 161 THR A CA 1
ATOM 1237 C C . THR A 1 161 ? 2.804 -4.501 -7.444 1.00 97.94 161 THR A C 1
ATOM 1239 O O . THR A 1 161 ? 3.355 -4.450 -6.347 1.00 97.94 161 THR A O 1
ATOM 1242 N N . VAL A 1 162 ? 3.406 -4.097 -8.560 1.00 95.81 162 VAL A N 1
ATOM 1243 C CA . VAL A 1 162 ? 4.783 -3.588 -8.594 1.00 95.81 162 VAL A CA 1
ATOM 1244 C C . VAL A 1 162 ? 4.860 -2.229 -9.278 1.00 95.81 162 VAL A C 1
ATOM 1246 O O . VAL A 1 162 ? 4.204 -1.981 -10.286 1.00 95.81 162 VAL A O 1
ATOM 1249 N N . GLN A 1 163 ? 5.663 -1.324 -8.733 1.00 91.88 163 GLN A N 1
ATOM 1250 C CA . GLN A 1 163 ? 5.998 -0.047 -9.354 1.00 91.88 163 GLN A CA 1
ATOM 1251 C C . GLN A 1 163 ? 7.517 0.151 -9.305 1.00 91.88 163 GLN A C 1
ATOM 1253 O O . GLN A 1 163 ? 8.177 -0.306 -8.372 1.00 91.88 163 GLN A O 1
ATOM 1258 N N . GLY A 1 164 ? 8.060 0.859 -10.297 1.00 85.94 164 GLY A N 1
ATOM 1259 C CA . GLY A 1 164 ? 9.490 1.174 -10.381 1.00 85.94 164 GLY A CA 1
ATOM 1260 C C . GLY A 1 164 ? 10.228 0.417 -11.476 1.00 85.94 164 GLY A C 1
ATOM 1261 O O . GLY A 1 164 ? 10.069 -0.789 -11.623 1.00 85.94 164 GLY A O 1
ATOM 1262 N N . GLY A 1 165 ? 11.060 1.141 -12.224 1.00 84.44 165 GLY A N 1
ATOM 1263 C CA . GLY A 1 165 ? 11.902 0.578 -13.279 1.00 84.44 165 GLY A CA 1
ATOM 1264 C C . GLY A 1 165 ? 11.142 0.084 -14.509 1.00 84.44 165 GLY A C 1
ATOM 1265 O O . GLY A 1 165 ? 11.664 -0.769 -15.211 1.00 84.44 165 GLY A O 1
ATOM 1266 N N . ILE A 1 166 ? 9.924 0.583 -14.748 1.00 90.25 166 ILE A N 1
ATOM 1267 C CA . ILE A 1 166 ? 9.091 0.201 -15.894 1.00 90.25 166 ILE A CA 1
ATOM 1268 C C . ILE A 1 166 ? 8.989 1.395 -16.841 1.00 90.25 166 ILE A C 1
ATOM 1270 O O . ILE A 1 166 ? 8.471 2.449 -16.456 1.00 90.25 166 ILE A O 1
ATOM 1274 N N . GLY A 1 167 ? 9.485 1.226 -18.063 1.00 89.88 167 GLY A N 1
ATOM 1275 C CA . GLY A 1 167 ? 9.403 2.201 -19.148 1.00 89.88 167 GLY A CA 1
ATOM 1276 C C . GLY A 1 167 ? 8.784 1.647 -20.432 1.00 89.88 167 GLY A C 1
ATOM 1277 O O . GLY A 1 167 ? 8.450 2.432 -21.317 1.00 89.88 167 GLY A O 1
ATOM 1278 N N . THR A 1 168 ? 8.601 0.328 -20.541 1.00 92.25 168 THR A N 1
ATOM 1279 C CA . THR A 1 168 ? 8.118 -0.339 -21.761 1.00 92.25 168 THR A CA 1
ATOM 1280 C C . THR A 1 168 ? 7.000 -1.346 -21.488 1.00 92.25 168 THR A C 1
ATOM 1282 O O . THR A 1 168 ? 6.837 -1.862 -20.379 1.00 92.25 168 THR A O 1
ATOM 1285 N N . ALA A 1 169 ? 6.190 -1.626 -22.513 1.00 95.25 169 ALA A N 1
ATOM 1286 C CA . ALA A 1 169 ? 5.104 -2.602 -22.413 1.00 95.25 169 ALA A CA 1
ATOM 1287 C C . ALA A 1 169 ? 5.641 -4.036 -22.251 1.00 95.25 169 ALA A C 1
ATOM 1289 O O . ALA A 1 169 ? 4.986 -4.890 -21.651 1.00 95.25 169 ALA A O 1
ATOM 1290 N N . GLU A 1 170 ? 6.836 -4.303 -22.773 1.00 96.75 170 GLU A N 1
ATOM 1291 C CA . GLU A 1 170 ? 7.565 -5.556 -22.622 1.00 96.75 170 GLU A CA 1
ATOM 1292 C C . GLU A 1 170 ? 7.956 -5.800 -21.160 1.00 96.75 170 GLU A C 1
ATOM 1294 O O . GLU A 1 170 ? 7.731 -6.898 -20.653 1.00 96.75 170 GLU A O 1
ATOM 1299 N N . GLU A 1 171 ? 8.468 -4.781 -20.461 1.00 94.50 171 GLU A N 1
ATOM 1300 C CA . GLU A 1 171 ? 8.785 -4.857 -19.028 1.00 94.50 171 GLU A CA 1
ATOM 1301 C C . GLU A 1 171 ? 7.526 -5.080 -18.179 1.00 94.50 171 GLU A C 1
ATOM 1303 O O . GLU A 1 171 ? 7.521 -5.953 -17.312 1.00 94.50 171 GLU A O 1
ATOM 1308 N N . ASP A 1 172 ? 6.429 -4.359 -18.451 1.00 95.88 172 ASP A N 1
ATOM 1309 C CA . ASP A 1 172 ? 5.140 -4.598 -17.779 1.00 95.88 172 ASP A CA 1
ATOM 1310 C C . ASP A 1 172 ? 4.668 -6.045 -17.951 1.00 95.88 172 ASP A C 1
ATOM 1312 O O . ASP A 1 172 ? 4.328 -6.718 -16.971 1.00 95.88 172 ASP A O 1
ATOM 1316 N N . ARG A 1 173 ? 4.687 -6.539 -19.193 1.00 97.56 173 ARG A N 1
ATOM 1317 C CA . ARG A 1 173 ? 4.282 -7.908 -19.507 1.00 97.56 173 ARG A CA 1
ATOM 1318 C C . ARG A 1 173 ? 5.165 -8.911 -18.781 1.00 97.56 173 ARG A C 1
ATOM 1320 O O . ARG A 1 173 ? 4.630 -9.824 -18.160 1.00 97.56 173 ARG A O 1
ATOM 1327 N N . PHE A 1 174 ? 6.481 -8.717 -18.819 1.00 96.56 174 PHE A N 1
ATOM 1328 C CA . PHE A 1 174 ? 7.445 -9.578 -18.146 1.00 96.56 174 PHE A CA 1
ATOM 1329 C C . PHE A 1 174 ? 7.146 -9.698 -16.649 1.00 96.56 174 PHE A C 1
ATOM 1331 O O . PHE A 1 174 ? 7.081 -10.811 -16.130 1.00 96.56 174 PHE A O 1
ATOM 1338 N N . LEU A 1 175 ? 6.883 -8.586 -15.957 1.00 96.38 175 LEU A N 1
ATOM 1339 C CA . LEU A 1 175 ? 6.585 -8.597 -14.521 1.00 96.38 175 LEU A CA 1
ATOM 1340 C C . LEU A 1 175 ? 5.290 -9.354 -14.194 1.00 96.38 175 LEU A C 1
ATOM 1342 O O . LEU A 1 175 ? 5.219 -10.074 -13.197 1.00 96.38 175 LEU A O 1
ATOM 1346 N N . ARG A 1 176 ? 4.271 -9.234 -15.048 1.00 97.19 176 ARG A N 1
ATOM 1347 C CA . ARG A 1 176 ? 2.994 -9.944 -14.887 1.00 97.19 176 ARG A CA 1
ATOM 1348 C C . ARG A 1 176 ? 3.123 -11.436 -15.163 1.00 97.19 176 ARG A C 1
ATOM 1350 O O . ARG A 1 176 ? 2.575 -12.232 -14.413 1.00 97.19 176 ARG A O 1
ATOM 1357 N N . THR A 1 177 ? 3.834 -11.823 -16.220 1.00 97.00 177 THR A N 1
ATOM 1358 C CA . THR A 1 177 ? 3.916 -13.228 -16.643 1.00 97.00 177 THR A CA 1
ATOM 1359 C C . THR A 1 177 ? 4.972 -14.016 -15.880 1.00 97.00 177 THR A C 1
ATOM 1361 O O . THR A 1 177 ? 4.732 -15.169 -15.550 1.00 97.00 177 THR A O 1
ATOM 1364 N N . CYS A 1 178 ? 6.134 -13.419 -15.604 1.00 96.12 178 CYS A N 1
ATOM 1365 C CA . CYS A 1 178 ? 7.249 -14.106 -14.950 1.00 96.12 178 CYS A CA 1
ATOM 1366 C C . CYS A 1 178 ? 7.067 -14.188 -13.431 1.00 96.12 178 CYS A C 1
ATOM 1368 O O . CYS A 1 178 ? 7.402 -15.207 -12.840 1.00 96.12 178 CYS A O 1
ATOM 1370 N N . TYR A 1 179 ? 6.539 -13.130 -12.806 1.00 96.12 179 TYR A N 1
ATOM 1371 C CA . TYR A 1 179 ? 6.380 -13.059 -11.348 1.00 96.12 179 TYR A CA 1
ATOM 1372 C C . TYR A 1 179 ? 4.920 -13.110 -10.885 1.00 96.12 179 TYR A C 1
ATOM 1374 O O . TYR A 1 179 ? 4.658 -13.027 -9.689 1.00 96.12 179 TYR A O 1
ATOM 1382 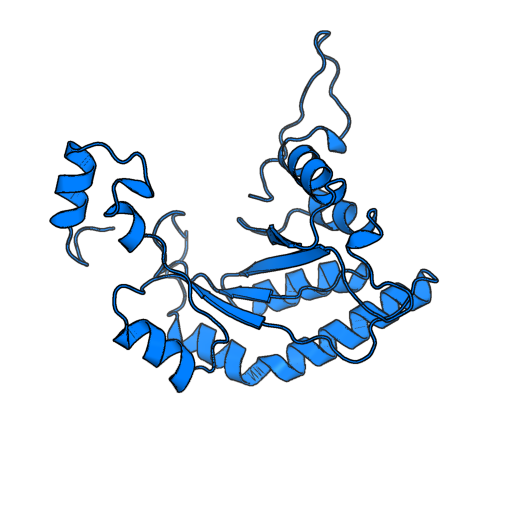N N . GLY A 1 180 ? 3.949 -13.216 -11.798 1.00 96.88 180 GLY A N 1
ATOM 1383 C CA . GLY A 1 180 ? 2.532 -13.314 -11.431 1.00 96.88 180 GLY A CA 1
ATOM 1384 C C . GLY A 1 180 ? 1.968 -12.053 -10.765 1.00 96.88 180 GLY A C 1
ATOM 1385 O O . GLY A 1 180 ? 1.066 -12.152 -9.933 1.00 96.88 180 GLY A O 1
ATOM 1386 N N . MET A 1 181 ? 2.516 -10.871 -11.077 1.00 97.38 181 MET A N 1
ATOM 1387 C CA . MET A 1 181 ? 2.048 -9.603 -10.508 1.00 97.38 181 MET A CA 1
ATOM 1388 C C . MET A 1 181 ? 0.642 -9.251 -11.012 1.00 97.38 181 MET A C 1
ATOM 1390 O O . MET A 1 181 ? 0.386 -9.223 -12.217 1.00 97.38 181 MET A O 1
ATOM 1394 N N . ASP A 1 182 ? -0.259 -8.875 -10.101 1.00 97.94 182 ASP A N 1
ATOM 1395 C CA . ASP A 1 182 ? -1.662 -8.544 -10.407 1.00 97.94 182 ASP A CA 1
ATOM 1396 C C . ASP A 1 182 ? -1.819 -7.166 -11.081 1.00 97.94 182 ASP A C 1
ATOM 1398 O O . ASP A 1 182 ? -2.916 -6.734 -11.458 1.00 97.94 182 ASP A O 1
ATOM 1402 N N . GLY A 1 183 ? -0.731 -6.406 -11.165 1.00 96.94 183 GLY A N 1
ATOM 1403 C CA . GLY A 1 183 ? -0.727 -5.034 -11.637 1.00 96.94 183 GLY A CA 1
ATOM 1404 C C . GLY A 1 183 ? 0.661 -4.425 -11.622 1.00 96.94 183 GLY A C 1
ATOM 1405 O O . GLY A 1 183 ? 1.505 -4.787 -10.803 1.00 96.94 183 GLY A O 1
ATOM 1406 N N . THR A 1 184 ? 0.857 -3.444 -12.491 1.00 95.88 184 THR A N 1
ATOM 1407 C CA . THR A 1 184 ? 2.034 -2.585 -12.482 1.00 95.88 184 THR A CA 1
ATOM 1408 C C . THR A 1 184 ? 1.629 -1.121 -12.337 1.00 95.88 184 THR A C 1
ATOM 1410 O O . THR A 1 184 ? 0.478 -0.749 -12.589 1.00 95.88 184 THR A O 1
ATOM 1413 N N . GLY A 1 185 ? 2.567 -0.275 -11.921 1.00 92.00 185 GLY A N 1
ATOM 1414 C CA . GLY A 1 185 ? 2.398 1.171 -11.898 1.00 92.00 185 GLY A CA 1
ATOM 1415 C C . GLY A 1 185 ? 3.619 1.901 -12.435 1.00 92.00 185 GLY A C 1
ATOM 1416 O O . GLY A 1 185 ? 4.756 1.477 -12.240 1.00 92.00 185 GLY A O 1
ATOM 1417 N N . TRP A 1 186 ? 3.350 3.017 -13.101 1.00 91.44 186 TRP A N 1
ATOM 1418 C CA . TRP A 1 186 ? 4.312 3.769 -13.891 1.00 91.44 186 TRP A CA 1
ATOM 1419 C C . TRP A 1 186 ? 4.351 5.195 -13.348 1.00 91.44 186 TRP A C 1
ATOM 1421 O O . TRP A 1 186 ? 3.310 5.839 -13.231 1.00 91.44 186 TRP A O 1
ATOM 1431 N N . GLY A 1 187 ? 5.537 5.658 -12.959 1.00 88.44 187 GLY A N 1
ATOM 1432 C CA . GLY A 1 187 ? 5.736 6.990 -12.382 1.00 88.44 187 GLY A CA 1
ATOM 1433 C C . GLY A 1 187 ? 6.547 7.872 -13.318 1.00 88.44 187 GLY A C 1
ATOM 1434 O O . GLY A 1 187 ? 5.996 8.733 -13.990 1.00 88.44 187 GLY A O 1
ATOM 1435 N N . SER A 1 188 ? 7.854 7.615 -13.396 1.00 88.62 188 SER A N 1
ATOM 1436 C CA . SER A 1 188 ? 8.801 8.446 -14.148 1.00 88.62 188 SER A CA 1
ATOM 1437 C C . SER A 1 188 ? 8.410 8.717 -15.609 1.00 88.62 188 SER A C 1
ATOM 1439 O O . SER A 1 188 ? 8.549 9.864 -16.021 1.00 88.62 188 SER A O 1
ATOM 1441 N N . PRO A 1 189 ? 7.860 7.759 -16.388 1.00 88.94 189 PRO A N 1
ATOM 1442 C CA . PRO A 1 189 ? 7.422 8.048 -17.757 1.00 88.94 189 PRO A CA 1
ATOM 1443 C C . PRO A 1 189 ? 6.327 9.124 -17.852 1.00 88.94 189 PRO A C 1
ATOM 1445 O O . PRO A 1 189 ? 6.291 9.870 -18.825 1.00 88.94 189 PRO A O 1
ATOM 1448 N N . PHE A 1 190 ? 5.472 9.266 -16.831 1.00 89.50 190 PHE A N 1
ATOM 1449 C CA . PHE A 1 190 ? 4.431 10.301 -16.805 1.00 89.50 190 PHE A CA 1
ATOM 1450 C C . PHE A 1 190 ? 4.982 11.715 -16.585 1.00 89.50 190 PHE A C 1
ATOM 1452 O O . PHE A 1 190 ? 4.286 12.672 -16.907 1.00 89.50 190 PHE A O 1
ATOM 1459 N N . LEU A 1 191 ? 6.229 11.873 -16.116 1.00 88.69 191 LEU A N 1
ATOM 1460 C CA . LEU A 1 191 ? 6.889 13.188 -16.045 1.00 88.69 191 LEU A CA 1
ATOM 1461 C C . LEU A 1 191 ? 7.125 13.801 -17.435 1.00 88.69 191 LEU A C 1
ATOM 1463 O O . LEU A 1 191 ? 7.375 14.997 -17.543 1.00 88.69 191 LEU A O 1
ATOM 1467 N N . LEU A 1 192 ? 7.058 12.988 -18.493 1.00 88.81 192 LEU A N 1
ATOM 1468 C CA . LEU A 1 192 ? 7.189 13.439 -19.877 1.00 88.81 192 LEU A CA 1
ATOM 1469 C C . LEU A 1 192 ? 5.846 13.815 -20.517 1.00 88.81 192 LEU A C 1
ATOM 1471 O O . LEU A 1 192 ? 5.847 14.266 -21.659 1.00 88.81 192 LEU A O 1
ATOM 1475 N N . VAL A 1 193 ? 4.725 13.638 -19.807 1.00 90.88 193 VAL A N 1
ATOM 1476 C CA . VAL A 1 193 ? 3.367 13.925 -20.291 1.00 90.88 193 VAL A CA 1
ATOM 1477 C C . VAL A 1 193 ? 2.919 15.289 -19.739 1.00 90.88 193 VAL A C 1
ATOM 1479 O O . VAL A 1 193 ? 2.621 15.377 -18.541 1.00 90.88 193 VAL A O 1
ATOM 1482 N N . PRO A 1 194 ? 2.860 16.352 -20.568 1.00 85.75 194 PRO A N 1
ATOM 1483 C CA . PRO A 1 194 ? 2.546 17.710 -20.109 1.00 85.75 194 PRO A CA 1
ATOM 1484 C C . PRO A 1 194 ? 1.165 17.839 -19.456 1.00 85.75 194 PRO A C 1
ATOM 1486 O O . PRO A 1 194 ? 0.967 18.646 -18.556 1.00 85.75 194 PRO A O 1
ATOM 1489 N N . GLU A 1 195 ? 0.200 17.017 -19.866 1.00 90.06 195 GLU A N 1
ATOM 1490 C CA . GLU A 1 195 ? -1.158 17.019 -19.319 1.00 90.06 195 GLU A CA 1
ATOM 1491 C C . GLU A 1 195 ? -1.240 16.369 -17.930 1.00 90.06 195 GLU A C 1
ATOM 1493 O O . GLU A 1 195 ? -2.208 16.583 -17.200 1.00 90.06 195 GLU A O 1
ATOM 1498 N N . ALA A 1 196 ? -0.247 15.552 -17.564 1.00 87.88 196 ALA A N 1
ATOM 1499 C CA . ALA A 1 196 ? -0.230 14.811 -16.307 1.00 87.88 196 ALA A CA 1
ATOM 1500 C C . ALA A 1 196 ? 0.588 15.511 -15.213 1.00 87.88 196 ALA A C 1
ATOM 1502 O O . ALA A 1 196 ? 0.380 15.237 -14.027 1.00 87.88 196 ALA A O 1
ATOM 1503 N N . THR A 1 197 ? 1.537 16.376 -15.585 1.00 88.06 197 THR A N 1
ATOM 1504 C CA . THR A 1 197 ? 2.504 16.963 -14.650 1.00 88.06 197 THR A CA 1
ATOM 1505 C C . THR A 1 197 ? 2.846 18.408 -15.008 1.00 88.06 197 THR A C 1
ATOM 1507 O O . THR A 1 197 ? 2.984 18.749 -16.174 1.00 88.06 197 THR A O 1
ATOM 1510 N N . ASN A 1 198 ? 3.046 19.258 -13.996 1.00 88.75 198 ASN A N 1
ATOM 1511 C CA . ASN A 1 198 ? 3.453 20.659 -14.179 1.00 88.75 198 ASN A CA 1
ATOM 1512 C C . ASN A 1 198 ? 4.987 20.810 -14.209 1.00 88.75 198 ASN A C 1
ATOM 1514 O O . ASN A 1 198 ? 5.536 21.674 -13.524 1.00 88.75 198 ASN A O 1
ATOM 1518 N N . VAL A 1 199 ? 5.689 19.926 -14.921 1.00 89.62 199 VAL A N 1
ATOM 1519 C CA . VAL A 1 199 ? 7.149 20.014 -15.081 1.00 89.62 199 VAL A CA 1
ATOM 1520 C C . VAL A 1 199 ? 7.466 21.183 -16.016 1.00 89.62 199 VAL A C 1
ATOM 1522 O O . VAL A 1 199 ? 6.859 21.302 -17.077 1.00 89.62 199 VAL A O 1
ATOM 1525 N N . ASP A 1 200 ? 8.386 22.065 -15.622 1.00 92.12 200 ASP A N 1
ATOM 1526 C CA . ASP A 1 200 ? 8.795 23.193 -16.462 1.00 92.12 200 ASP A CA 1
ATOM 1527 C C . ASP A 1 200 ? 9.563 22.721 -17.709 1.00 92.12 200 ASP A C 1
ATOM 1529 O O . ASP A 1 200 ? 10.173 21.651 -17.717 1.00 92.12 200 ASP A O 1
ATOM 1533 N N . GLU A 1 201 ? 9.549 23.534 -18.766 1.00 91.50 201 GLU A N 1
ATOM 1534 C CA . GLU A 1 201 ? 10.124 23.184 -20.071 1.00 91.50 201 GLU A CA 1
ATOM 1535 C C . GLU A 1 201 ? 11.617 22.830 -19.989 1.00 91.50 201 GLU A C 1
ATOM 1537 O O . GLU A 1 201 ? 12.062 21.851 -20.590 1.00 91.50 201 GLU A O 1
ATOM 1542 N N . GLN A 1 202 ? 12.384 23.560 -19.171 1.00 93.19 202 GLN A N 1
ATOM 1543 C CA . GLN A 1 202 ? 13.812 23.307 -18.988 1.00 93.19 202 GLN A CA 1
ATOM 1544 C C . GLN A 1 202 ? 14.057 21.941 -18.330 1.00 93.19 202 GLN A C 1
ATOM 1546 O O . GLN A 1 202 ? 14.937 21.193 -18.767 1.00 93.19 202 GLN A O 1
ATOM 1551 N N . THR A 1 203 ? 13.299 21.597 -17.287 1.00 90.94 203 THR A N 1
ATOM 1552 C CA . THR A 1 203 ? 13.380 20.285 -16.628 1.00 90.94 203 THR A CA 1
ATOM 1553 C C . THR A 1 203 ? 12.891 19.170 -17.552 1.00 90.94 203 THR A C 1
ATOM 1555 O O . THR A 1 203 ? 13.522 18.115 -17.626 1.00 90.94 203 THR A O 1
ATOM 1558 N N . TRP A 1 204 ? 11.812 19.394 -18.303 1.00 91.31 204 TRP A N 1
ATOM 1559 C CA . TRP A 1 204 ? 11.281 18.424 -19.262 1.00 91.31 204 TRP A CA 1
ATOM 1560 C C . TRP A 1 204 ? 12.318 18.079 -20.340 1.00 91.31 204 TRP A C 1
ATOM 1562 O O . TRP A 1 204 ? 12.590 16.902 -20.597 1.00 91.31 204 TRP A O 1
ATOM 1572 N N . GLU A 1 205 ? 12.999 19.081 -20.901 1.00 91.00 205 GLU A N 1
ATOM 1573 C CA . GLU A 1 205 ? 14.094 18.858 -21.848 1.00 91.00 205 GLU A CA 1
ATOM 1574 C C . GLU A 1 205 ? 15.244 18.038 -21.252 1.00 91.00 205 GLU A C 1
ATOM 1576 O O . GLU A 1 205 ? 15.843 17.213 -21.944 1.00 91.00 205 GLU A O 1
ATOM 1581 N N . GLN A 1 206 ? 15.579 18.248 -19.978 1.00 90.94 206 GLN A N 1
ATOM 1582 C CA . GLN A 1 206 ? 16.610 17.454 -19.309 1.00 90.94 206 GLN A CA 1
ATOM 1583 C C . GLN A 1 206 ? 16.168 15.998 -19.143 1.00 90.94 206 GLN A C 1
ATOM 1585 O O . GLN A 1 206 ? 16.947 15.089 -19.430 1.00 90.94 206 GLN A O 1
ATOM 1590 N N . LEU A 1 207 ? 14.913 15.769 -18.744 1.00 89.38 207 LEU A N 1
ATOM 1591 C CA . LEU A 1 207 ? 14.349 14.430 -18.572 1.00 89.38 207 LEU A CA 1
ATOM 1592 C C . LEU A 1 207 ? 14.319 13.644 -19.889 1.00 89.38 207 LEU A C 1
ATOM 1594 O O . LEU A 1 207 ? 14.675 12.468 -19.894 1.00 89.38 207 LEU A O 1
ATOM 1598 N N . THR A 1 208 ? 13.974 14.279 -21.015 1.00 88.12 208 THR A N 1
ATOM 1599 C CA . THR A 1 208 ? 13.976 13.611 -22.337 1.00 88.12 208 THR A CA 1
ATOM 1600 C C . THR A 1 208 ? 15.371 13.182 -22.802 1.00 88.12 208 THR A C 1
ATOM 1602 O O . THR A 1 208 ? 15.504 12.224 -23.562 1.00 88.12 208 THR A O 1
ATOM 1605 N N . LYS A 1 209 ? 16.423 13.872 -22.343 1.00 90.25 209 LYS A N 1
ATOM 1606 C CA . LYS A 1 209 ? 17.828 13.590 -22.685 1.00 90.25 209 LYS A CA 1
ATOM 1607 C C . LYS A 1 209 ? 18.515 12.674 -21.662 1.00 90.25 209 LYS A C 1
ATOM 1609 O O . LYS A 1 209 ? 19.651 12.247 -21.899 1.00 90.25 209 LYS A O 1
ATOM 1614 N N . ALA A 1 210 ? 17.862 12.380 -20.536 1.00 87.69 210 ALA A N 1
ATOM 1615 C CA . ALA A 1 210 ? 18.418 11.564 -19.466 1.00 87.69 210 ALA A CA 1
ATOM 1616 C C . ALA A 1 210 ? 18.685 10.125 -19.937 1.00 87.69 210 ALA A C 1
ATOM 1618 O O . ALA A 1 210 ? 17.898 9.520 -20.665 1.00 87.69 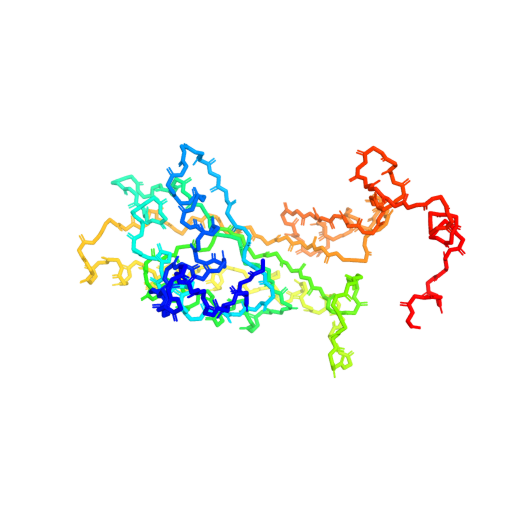210 ALA A O 1
ATOM 1619 N N . LYS A 1 211 ? 19.815 9.558 -19.507 1.00 83.56 211 LYS A N 1
ATOM 1620 C CA . LYS A 1 211 ? 20.191 8.160 -19.758 1.00 83.56 211 LYS A CA 1
ATOM 1621 C C . LYS A 1 211 ? 20.216 7.394 -18.432 1.00 83.56 211 LYS A C 1
ATOM 1623 O O . LYS A 1 211 ? 20.350 8.021 -17.384 1.00 83.56 211 LYS A O 1
ATOM 1628 N N . PRO A 1 212 ? 20.208 6.048 -18.442 1.00 73.94 212 PRO A N 1
ATOM 1629 C CA . PRO A 1 212 ? 20.238 5.248 -17.211 1.00 73.94 212 PRO A CA 1
ATOM 1630 C C . PRO A 1 212 ? 21.397 5.564 -16.247 1.00 73.94 212 PRO A C 1
ATOM 1632 O O . PRO A 1 212 ? 21.293 5.314 -15.055 1.00 73.94 212 PRO A O 1
ATOM 1635 N N . LYS A 1 213 ? 22.513 6.112 -16.752 1.00 65.00 213 LYS A N 1
ATOM 1636 C CA . LYS A 1 213 ? 23.687 6.511 -15.952 1.00 65.00 213 LYS A CA 1
ATOM 1637 C C . LYS A 1 213 ? 23.654 7.966 -15.464 1.00 65.00 213 LYS A C 1
ATOM 1639 O O . LYS A 1 213 ? 24.603 8.402 -14.829 1.00 65.00 213 LYS A O 1
ATOM 1644 N N . THR A 1 214 ? 22.631 8.736 -15.822 1.00 59.19 214 THR A N 1
ATOM 1645 C CA . THR A 1 214 ? 22.522 10.174 -15.515 1.00 59.19 214 THR A CA 1
ATOM 1646 C C . THR A 1 214 ? 21.578 10.450 -14.340 1.00 59.19 214 THR A C 1
ATOM 1648 O O . THR A 1 214 ? 21.323 11.606 -14.031 1.00 59.19 214 THR A O 1
ATOM 1651 N N . THR A 1 215 ? 21.042 9.402 -13.705 1.00 53.50 215 THR A N 1
ATOM 1652 C CA . THR A 1 215 ? 19.966 9.472 -12.700 1.00 53.50 215 THR A CA 1
ATOM 1653 C C . THR A 1 215 ? 20.382 8.964 -11.313 1.00 53.50 215 THR A C 1
ATOM 1655 O O . THR A 1 215 ? 19.571 8.359 -10.616 1.00 53.50 215 THR A O 1
ATOM 1658 N N . THR A 1 216 ? 21.629 9.208 -10.905 1.00 46.22 216 THR A N 1
ATOM 1659 C CA . THR A 1 216 ? 22.131 8.971 -9.536 1.00 46.22 216 THR A CA 1
ATOM 1660 C C . THR A 1 216 ? 22.959 10.147 -9.068 1.00 46.22 216 THR A C 1
ATOM 1662 O O . THR A 1 216 ? 23.878 10.512 -9.837 1.00 46.22 216 THR A O 1
#